Protein AF-A0A1Y1RQP8-F1 (afdb_monomer)

Nearest PDB structures (foldseek):
  1sud-assembly1_A  TM=8.222E-01  e=8.480E-07  Bacillus amyloliquefaciens
  6pak-assembly2_B  TM=8.251E-01  e=2.220E-06  Bacillus subtilis subsp. subtilis str. 168
  3tec-assembly1_E  TM=8.301E-01  e=3.954E-06  Thermoactinomyces vulgaris
  3whi-assembly1_A  TM=4.945E-01  e=1.806E-08  Bacillus subtilis subsp. subtilis str. 168
  1thm-assembly1_A  TM=7.446E-01  e=5.111E-06  Thermoactinomyces vulgaris

Foldseek 3Di:
DDDDAADQPWKKKKFQPDPDLCCLQPVLLVLCVVQVWDCPQRDSNGSIRITGGHPRDVVVSVVVCVVVVGDIDMGIDDDDDPPDPDPFCFDQQAHRVCVVVVLVVDPAQQAPHEDEQEFQAAQPPDPQQPPAQEAFAEPDPPDGRHRLQCPSNVVCQQAAGDSDDPPGYRRHSRPNHRYYYYYQAHNVRDHDDDDD

Mean predicted aligned error: 13.63 Å

Sequence (196 aa):
MDPIKSNSTDRFVLVFDTDNSKIREDLAPSLLQADGFPTDQYFPRLGIAVVGGDNLDFEALEAHCGERQIPLTVRPETKYYALSEPPYDDTAKLTWGLQAIRAELSSATGAGIRVAVLDTGFHTGHPDFAGRTVVAESFIEDEGPEDLHGHGTHCIGTACGPRSRSGGPGYGVAPAAEIYSGKVLDVNGRAQIRQF

Secondary structure (DSSP, 8-state):
----PPPTT-EEEEEE--S-HHIIIIIHHHHHHHTT---TTEETTTTEEEEE-TT--HHHHHHHHHHTT--EEEEE-------SS-S-PPPSSB-HHHHHTTGGG-----TT-EEEEEES---TT-GGGTT--EEEEE-STT--S--SSSHHHHHHHHHH--SEETTEEB--SSTTPEEEEEE-S-TTS-------

pLDDT: mean 87.45, std 14.42, range [30.95, 98.12]

Radius of gyration: 23.55 Å; Cα contacts (8 Å, |Δi|>4): 358; chains: 1; bounding box: 48×40×59 Å

Solvent-accessible surface area (backbone atoms only — not comparable to full-atom values): 11361 Å² total; per-residue (Å²): 133,81,81,84,74,68,49,74,84,49,42,32,36,38,38,41,74,65,90,54,58,62,48,29,61,49,50,49,57,51,49,36,54,75,72,69,43,72,64,91,48,52,40,46,94,70,18,35,34,53,38,68,43,70,88,67,57,61,67,62,52,51,50,58,26,56,78,68,73,44,52,72,45,81,40,73,59,84,83,84,72,80,94,55,81,73,97,54,65,67,45,87,55,36,32,24,68,45,60,76,70,46,50,84,80,49,87,71,33,37,67,95,38,78,48,75,48,77,27,27,10,30,54,86,83,42,73,86,53,66,93,58,64,69,49,70,41,45,76,42,87,99,46,73,26,56,34,77,58,48,60,22,38,48,52,48,32,45,48,42,20,35,58,69,58,92,92,50,42,10,57,19,64,22,48,45,36,34,39,34,28,33,13,56,22,44,68,83,69,47,67,83,86,76,84,129

Structure (mmCIF, N/CA/C/O backbone):
data_AF-A0A1Y1RQP8-F1
#
_entry.id   AF-A0A1Y1RQP8-F1
#
loop_
_atom_site.group_PDB
_atom_site.id
_atom_site.type_symbol
_atom_site.label_atom_id
_atom_site.label_alt_id
_atom_site.label_comp_id
_atom_site.label_asym_id
_atom_site.label_entity_id
_atom_site.label_seq_id
_atom_site.pdbx_PDB_ins_code
_atom_site.Cartn_x
_atom_site.Cartn_y
_atom_site.Cartn_z
_atom_site.occupancy
_atom_site.B_iso_or_equiv
_atom_site.auth_seq_id
_atom_site.auth_comp_id
_atom_site.auth_asym_id
_atom_site.auth_atom_id
_atom_site.pdbx_PDB_model_num
ATOM 1 N N . MET A 1 1 ? -1.587 4.830 38.526 1.00 39.00 1 MET A N 1
ATOM 2 C CA . MET A 1 1 ? -1.841 5.364 37.176 1.00 39.00 1 MET A CA 1
ATOM 3 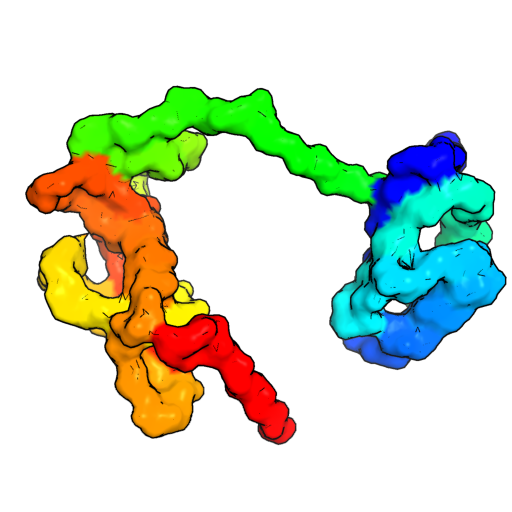C C . MET A 1 1 ? -2.581 6.657 37.395 1.00 39.00 1 MET A C 1
ATOM 5 O O . MET A 1 1 ? -3.606 6.615 38.060 1.00 39.00 1 MET A O 1
ATOM 9 N N . ASP A 1 2 ? -2.009 7.778 36.973 1.00 35.94 2 ASP A N 1
ATOM 10 C CA . ASP A 1 2 ? -2.672 9.072 37.121 1.00 35.94 2 ASP A CA 1
ATOM 11 C C . ASP A 1 2 ? -3.779 9.203 36.063 1.00 35.94 2 ASP A C 1
ATOM 13 O O . ASP A 1 2 ? -3.552 8.799 34.917 1.00 35.94 2 ASP A O 1
ATOM 17 N N . PRO A 1 3 ? -4.964 9.733 36.416 1.00 46.56 3 PRO A N 1
ATOM 18 C CA . PRO A 1 3 ? -6.046 9.944 35.463 1.00 46.56 3 PRO A CA 1
ATOM 19 C C . PRO A 1 3 ? -5.607 10.948 34.394 1.00 46.56 3 PRO A C 1
ATOM 21 O O . PRO A 1 3 ? -5.028 11.997 34.697 1.00 46.56 3 PRO A O 1
ATOM 24 N N . ILE A 1 4 ? -5.867 10.613 33.131 1.00 51.72 4 ILE A N 1
ATOM 25 C CA . ILE A 1 4 ? -5.564 11.463 31.979 1.00 51.72 4 ILE A CA 1
ATOM 26 C C . ILE A 1 4 ? -6.456 12.708 32.071 1.00 51.72 4 ILE A C 1
ATOM 28 O O . ILE A 1 4 ? -7.647 12.648 31.788 1.00 51.72 4 ILE A O 1
ATOM 32 N N . LYS A 1 5 ? -5.889 13.847 32.476 1.00 47.22 5 LYS A N 1
ATOM 33 C CA . LYS A 1 5 ? -6.568 15.149 32.412 1.00 47.22 5 LYS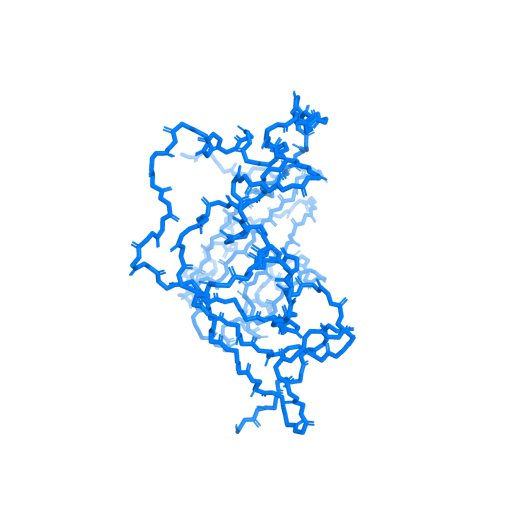 A CA 1
ATOM 34 C C . LYS A 1 5 ? -6.394 15.716 31.002 1.00 47.22 5 LYS A C 1
ATOM 36 O O . LYS A 1 5 ? -5.253 15.908 30.587 1.00 47.22 5 LYS A O 1
ATOM 41 N N . SER A 1 6 ? -7.485 15.966 30.269 1.00 47.41 6 SER A N 1
ATOM 42 C CA . SER A 1 6 ? -7.396 16.588 28.941 1.00 47.41 6 SER A CA 1
ATOM 43 C C . SER A 1 6 ? -7.043 18.074 29.066 1.00 47.41 6 SER A C 1
ATOM 45 O O . SER A 1 6 ? -7.644 18.803 29.856 1.00 47.41 6 SER A O 1
ATOM 47 N N . ASN A 1 7 ? -6.047 18.532 28.303 1.00 51.28 7 ASN A N 1
ATOM 48 C CA . ASN A 1 7 ? -5.900 19.952 27.990 1.00 51.28 7 ASN A CA 1
ATOM 49 C C . ASN A 1 7 ? -6.738 20.279 26.742 1.00 51.28 7 ASN A C 1
ATOM 51 O O . ASN A 1 7 ? -6.908 19.431 25.869 1.00 51.28 7 ASN A O 1
ATOM 55 N N . SER A 1 8 ? -7.173 21.535 26.617 1.00 51.09 8 SER A N 1
ATOM 56 C CA . SER A 1 8 ? -8.034 22.095 25.551 1.00 51.09 8 SER A CA 1
ATOM 57 C C . SER A 1 8 ? -7.609 21.809 24.094 1.00 51.09 8 SER A C 1
ATOM 59 O O . SER A 1 8 ? -8.385 21.987 23.157 1.00 51.09 8 SER A O 1
ATOM 61 N N . THR A 1 9 ? -6.381 21.333 23.871 1.00 60.25 9 THR A N 1
ATOM 62 C CA . THR A 1 9 ? -5.813 21.013 22.549 1.00 60.25 9 THR A CA 1
ATOM 63 C C . THR A 1 9 ? -5.586 19.522 22.286 1.00 60.25 9 THR A C 1
ATOM 65 O O . THR A 1 9 ? -5.174 19.161 21.178 1.00 60.25 9 THR A O 1
ATOM 68 N N . ASP A 1 10 ? -5.811 18.659 23.276 1.00 76.31 10 ASP A N 1
ATOM 69 C CA . ASP A 1 10 ? -5.526 17.230 23.163 1.00 76.31 10 ASP A CA 1
ATOM 70 C C . ASP A 1 10 ? -6.695 16.500 22.493 1.00 76.31 10 ASP A C 1
ATOM 72 O O . ASP A 1 10 ? -7.857 16.627 22.883 1.00 76.31 10 ASP A O 1
ATOM 76 N N . ARG A 1 11 ? -6.373 15.734 21.448 1.00 85.94 11 ARG A N 1
ATOM 77 C CA . ARG A 1 11 ? -7.309 14.847 20.751 1.00 85.94 11 ARG A CA 1
ATOM 78 C C . ARG A 1 11 ? -7.031 13.410 21.163 1.00 85.94 11 ARG A C 1
ATOM 80 O O . ARG A 1 11 ? -5.883 13.041 21.404 1.00 85.94 11 ARG A O 1
ATOM 87 N N . PHE A 1 12 ? -8.075 12.598 21.202 1.00 91.88 12 PHE A N 1
ATOM 88 C CA . PHE A 1 12 ? -8.039 11.196 21.588 1.00 91.88 12 PHE A CA 1
ATOM 89 C C . PHE A 1 12 ? -8.758 10.352 20.544 1.00 91.88 12 PHE A C 1
ATOM 91 O O . PHE A 1 12 ? -9.748 10.775 19.948 1.00 91.88 12 PHE A O 1
ATOM 98 N N . VAL A 1 13 ? -8.257 9.140 20.345 1.00 92.56 13 VAL A N 1
ATOM 99 C CA . VAL A 1 13 ? -8.884 8.097 19.545 1.00 92.56 13 VAL A CA 1
ATOM 100 C C . VAL A 1 13 ? -9.496 7.081 20.502 1.00 92.56 13 VAL A C 1
ATOM 102 O O . VAL A 1 13 ? -8.799 6.480 21.323 1.00 92.56 13 VAL A O 1
ATOM 105 N N . LEU A 1 14 ? -10.807 6.914 20.389 1.00 95.94 14 LEU A N 1
ATOM 106 C CA . LEU A 1 14 ? -11.603 5.915 21.087 1.00 95.94 14 LEU A CA 1
ATOM 107 C C . LEU A 1 14 ? -11.852 4.762 20.118 1.00 95.94 14 LEU A C 1
ATOM 109 O O . LEU A 1 14 ? -12.369 4.985 19.024 1.00 95.94 14 LEU A O 1
ATOM 113 N N . VAL A 1 15 ? -11.490 3.544 20.508 1.00 95.81 15 VAL A N 1
ATOM 114 C CA . VAL A 1 15 ? -11.687 2.335 19.701 1.00 95.81 15 VAL A CA 1
ATOM 115 C C . VAL A 1 15 ? -12.600 1.379 20.455 1.00 95.81 15 VAL A C 1
ATOM 117 O O . VAL A 1 15 ? -12.255 0.913 21.539 1.00 95.81 15 VAL A O 1
ATOM 120 N N . PHE A 1 16 ? -13.756 1.094 19.865 1.00 96.44 16 PHE A N 1
ATOM 121 C CA . PHE A 1 16 ? -14.713 0.090 20.307 1.00 96.44 16 PHE A CA 1
ATOM 122 C C . PHE A 1 16 ? -14.369 -1.243 19.627 1.00 96.44 16 PHE A C 1
ATOM 124 O O . PHE A 1 16 ? -14.855 -1.536 18.533 1.00 96.44 16 PHE A O 1
ATOM 131 N N . ASP A 1 17 ? -13.477 -2.016 20.251 1.00 92.75 17 ASP A N 1
ATOM 132 C CA . ASP A 1 17 ? -12.832 -3.204 19.672 1.00 92.75 17 ASP A CA 1
ATOM 133 C C . ASP A 1 17 ? -13.754 -4.432 19.704 1.00 92.75 17 ASP A C 1
ATOM 135 O O . ASP A 1 17 ? -13.662 -5.314 20.559 1.00 92.75 17 ASP A O 1
ATOM 139 N N . THR A 1 18 ? -14.732 -4.444 18.801 1.00 92.31 18 THR A N 1
ATOM 140 C CA . THR A 1 18 ? -15.730 -5.510 18.691 1.00 92.31 18 THR A CA 1
ATOM 141 C C . THR A 1 18 ? -16.143 -5.729 17.243 1.00 92.31 18 THR A C 1
ATOM 143 O O . THR A 1 18 ? -16.189 -4.794 16.443 1.00 92.31 18 THR A O 1
ATOM 146 N N . ASP A 1 19 ? -16.497 -6.966 16.900 1.00 92.06 19 ASP A N 1
ATOM 147 C CA . ASP A 1 19 ? -17.103 -7.345 15.624 1.00 92.06 19 ASP A CA 1
ATOM 148 C C . ASP A 1 19 ? -18.620 -7.061 15.568 1.00 92.06 19 ASP A C 1
ATOM 150 O O . ASP A 1 19 ? -19.197 -7.005 14.478 1.00 92.06 19 ASP A O 1
ATOM 154 N N . ASN A 1 20 ? -19.256 -6.804 16.717 1.00 94.88 20 ASN A N 1
ATOM 155 C CA . ASN A 1 20 ? -20.696 -6.613 16.851 1.00 94.88 20 ASN A CA 1
ATOM 156 C C . ASN A 1 20 ? -21.161 -5.250 16.308 1.00 94.88 20 ASN A C 1
ATOM 158 O O . ASN A 1 20 ? -20.947 -4.201 16.922 1.00 94.88 20 ASN A O 1
ATOM 162 N N . SER A 1 21 ? -21.878 -5.272 15.182 1.00 93.12 21 SER A N 1
ATOM 163 C CA . SER A 1 21 ? -22.387 -4.059 14.533 1.00 93.12 21 SER A CA 1
ATOM 164 C C . SER A 1 21 ? -23.375 -3.278 15.392 1.00 93.12 21 SER A C 1
ATOM 166 O O . SER A 1 21 ? -23.332 -2.060 15.354 1.00 93.12 21 SER A O 1
ATOM 168 N N . LYS A 1 22 ? -24.197 -3.916 16.234 1.00 94.88 22 LYS A N 1
ATOM 169 C CA . LYS A 1 22 ? -25.113 -3.181 17.131 1.00 94.88 22 LYS A CA 1
ATOM 170 C C . LYS A 1 22 ? -24.355 -2.358 18.167 1.00 94.88 22 LYS A C 1
ATOM 172 O O . LYS A 1 22 ? -24.792 -1.277 18.550 1.00 94.88 22 LYS A O 1
ATOM 177 N N . ILE A 1 23 ? -23.207 -2.861 18.630 1.00 94.50 23 ILE A N 1
ATOM 178 C CA . ILE A 1 23 ? -22.364 -2.100 19.553 1.00 94.50 23 ILE A CA 1
ATOM 179 C C . ILE A 1 23 ? -21.775 -0.892 18.831 1.00 94.50 23 ILE A C 1
ATOM 181 O O . ILE A 1 23 ? -21.901 0.220 19.333 1.00 94.50 23 ILE A O 1
ATOM 185 N N . ARG A 1 24 ? -21.172 -1.092 17.654 1.00 96.12 24 ARG A N 1
ATOM 186 C CA . ARG A 1 24 ? -20.515 0.002 16.924 1.00 96.12 24 ARG A CA 1
ATOM 187 C C . ARG A 1 24 ? -21.498 0.995 16.298 1.00 96.12 24 ARG A C 1
ATOM 189 O O . ARG A 1 24 ? -21.203 2.172 16.217 1.00 96.12 24 ARG A O 1
ATOM 196 N N . GLU A 1 25 ? -22.652 0.558 15.823 1.00 95.38 25 GLU A N 1
ATOM 197 C CA . GLU A 1 25 ? -23.545 1.416 15.036 1.00 95.38 25 GLU A CA 1
ATOM 198 C C . GLU A 1 25 ? -24.614 2.093 15.895 1.00 95.38 25 GLU A C 1
ATOM 200 O O . GLU A 1 25 ? -24.989 3.223 15.590 1.00 95.38 25 GLU A O 1
ATOM 205 N N . ASP A 1 26 ? -25.018 1.470 17.010 1.00 94.81 26 ASP A N 1
ATOM 206 C CA . ASP A 1 26 ? -26.096 1.985 17.860 1.00 94.81 26 ASP A CA 1
ATOM 207 C C . ASP A 1 26 ? -25.607 2.365 19.265 1.00 94.81 26 ASP A C 1
ATOM 209 O O . ASP A 1 26 ? -25.753 3.511 19.701 1.00 94.81 26 ASP A O 1
ATOM 213 N N . LEU A 1 27 ? -25.030 1.410 20.005 1.00 94.69 27 LEU A N 1
ATOM 214 C CA . LEU A 1 27 ? -24.778 1.579 21.443 1.00 94.69 27 LEU A CA 1
ATOM 215 C C . LEU A 1 27 ? -23.626 2.541 21.737 1.00 94.69 27 LEU A C 1
ATOM 217 O O . LEU A 1 27 ? -23.772 3.414 22.587 1.00 94.69 27 LEU A O 1
ATOM 221 N N . ALA A 1 28 ? -22.497 2.394 21.047 1.00 94.94 28 ALA A N 1
ATOM 222 C CA . ALA A 1 28 ? -21.318 3.232 21.231 1.00 94.94 28 ALA A CA 1
ATOM 223 C C . ALA A 1 28 ? -21.580 4.722 20.933 1.00 94.94 28 ALA A C 1
ATOM 225 O O . ALA A 1 28 ? -21.298 5.537 21.811 1.00 94.94 28 ALA A O 1
ATOM 226 N N . PRO A 1 29 ? -22.157 5.124 19.781 1.00 95.00 29 PRO A N 1
ATOM 227 C CA . PRO A 1 29 ? -22.445 6.538 19.536 1.00 95.00 29 PRO A CA 1
ATOM 228 C C . PRO A 1 29 ? -23.510 7.096 20.489 1.00 95.00 29 PRO A C 1
ATOM 230 O O . PRO A 1 29 ? -23.387 8.240 20.925 1.00 95.00 29 PRO A O 1
ATOM 233 N N . SER A 1 30 ? -24.510 6.290 20.870 1.00 95.38 30 SER A N 1
ATOM 234 C CA . SER A 1 30 ? -25.516 6.698 21.864 1.00 95.38 30 SER A CA 1
ATOM 235 C C . SER A 1 30 ? -24.892 6.937 23.240 1.00 95.38 30 SER A C 1
ATOM 237 O O . SER A 1 30 ? -25.241 7.904 23.913 1.00 95.38 30 SER A O 1
ATOM 239 N N . LEU A 1 31 ? -23.960 6.072 23.654 1.00 95.06 31 LEU A N 1
ATOM 240 C CA . LEU A 1 31 ? -23.249 6.205 24.922 1.00 95.06 31 LEU A CA 1
ATOM 241 C C . LEU A 1 31 ? -22.326 7.426 24.918 1.00 95.06 31 LEU A C 1
ATOM 243 O O . LEU A 1 31 ? -22.371 8.211 25.855 1.00 95.06 31 LEU A O 1
ATOM 247 N N . LEU A 1 32 ? -21.565 7.637 23.839 1.00 94.94 32 LEU A N 1
ATOM 248 C CA . LEU A 1 32 ? -20.737 8.834 23.682 1.00 94.94 32 LEU A CA 1
ATOM 249 C C . LEU A 1 32 ? -21.573 10.111 23.799 1.00 94.94 32 LEU A C 1
ATOM 251 O O . LEU A 1 32 ? -21.207 11.013 24.543 1.00 94.94 32 LEU A O 1
ATOM 255 N N . GLN A 1 33 ? -22.722 10.170 23.120 1.00 94.50 33 GLN A N 1
ATOM 256 C CA . GLN A 1 33 ? -23.616 11.322 23.204 1.00 94.50 33 GLN A CA 1
ATOM 257 C C . GLN A 1 33 ? -24.174 11.527 24.621 1.00 94.50 33 GLN A C 1
ATOM 259 O O . GLN A 1 33 ? -24.254 12.666 25.081 1.00 94.50 33 GLN A O 1
ATOM 264 N N . ALA A 1 34 ? -24.560 10.446 25.305 1.00 93.81 34 ALA A N 1
ATOM 265 C CA . ALA A 1 34 ? -25.063 10.499 26.677 1.00 93.81 34 ALA A CA 1
ATOM 266 C C . ALA A 1 34 ? -23.997 10.989 27.671 1.00 93.81 34 ALA A C 1
ATOM 268 O O . ALA A 1 34 ? -24.313 11.775 28.562 1.00 93.81 34 ALA A O 1
ATOM 269 N N . ASP A 1 35 ? -22.743 10.588 27.460 1.00 93.69 35 ASP A N 1
ATOM 270 C CA . ASP A 1 35 ? -21.593 10.957 28.290 1.00 93.69 35 ASP A CA 1
ATOM 271 C C . ASP A 1 35 ? -20.960 12.298 27.862 1.00 93.69 35 ASP A C 1
ATOM 273 O O . ASP A 1 35 ? -19.913 12.695 28.367 1.00 93.69 35 ASP A O 1
ATOM 277 N N . GLY A 1 36 ? -21.594 13.026 26.935 1.00 92.38 36 GLY A N 1
ATOM 278 C CA . GLY A 1 36 ? -21.173 14.367 26.520 1.00 92.38 36 GLY A CA 1
ATOM 279 C C . GLY A 1 36 ? -19.971 14.403 25.573 1.00 92.38 36 GLY A C 1
ATOM 280 O O . GLY A 1 36 ? -19.418 15.476 25.329 1.00 92.38 36 GLY A O 1
ATOM 281 N N . PHE A 1 37 ? -19.575 13.263 25.007 1.00 94.12 37 PHE A N 1
ATOM 282 C CA . PHE A 1 37 ? -18.525 13.189 23.999 1.00 94.12 37 PHE A CA 1
ATOM 283 C C . PHE A 1 37 ? -19.047 13.636 22.624 1.00 94.12 37 PHE A C 1
ATOM 285 O O . PHE A 1 37 ? -20.169 13.294 22.233 1.00 94.12 37 PHE A O 1
ATOM 292 N N . PRO A 1 38 ? -18.235 14.372 21.845 1.00 90.94 38 PRO A N 1
ATOM 293 C CA . PRO A 1 38 ? -18.598 14.740 20.486 1.00 90.94 38 PRO A CA 1
ATOM 294 C C . PRO A 1 38 ? -18.644 13.500 19.580 1.00 90.94 38 PRO A C 1
ATOM 296 O O . PRO A 1 38 ? -17.827 12.586 19.694 1.00 90.94 38 PRO A O 1
ATOM 299 N N . THR A 1 39 ? -19.618 13.468 18.671 1.00 90.94 39 THR A N 1
ATOM 300 C CA . THR A 1 39 ? -19.873 12.340 17.756 1.00 90.94 39 THR A CA 1
ATOM 301 C C . THR A 1 39 ? -19.750 12.725 16.279 1.00 90.94 39 THR A C 1
ATOM 303 O O . THR A 1 39 ? -20.019 11.909 15.401 1.00 90.94 39 THR A O 1
ATOM 306 N N . ASP A 1 40 ? -19.294 13.947 15.981 1.00 90.00 40 ASP A N 1
ATOM 307 C CA . ASP A 1 40 ? -19.069 14.466 14.623 1.00 90.00 40 ASP A CA 1
ATOM 308 C C . ASP A 1 40 ? -18.018 13.662 13.842 1.00 90.00 40 ASP A C 1
ATOM 310 O O . ASP A 1 40 ? -18.109 13.534 12.623 1.00 90.00 40 ASP A O 1
ATOM 314 N N . GLN A 1 41 ? -17.042 13.090 14.550 1.00 90.56 41 GLN A N 1
ATOM 315 C CA . GLN A 1 41 ? -15.992 12.227 14.000 1.00 90.56 41 GLN A CA 1
ATOM 316 C C . GLN A 1 41 ? -16.101 10.802 14.542 1.00 90.56 41 GLN A C 1
ATOM 318 O O . GLN A 1 41 ? -15.113 10.182 14.943 1.00 90.56 41 GLN A O 1
ATOM 323 N N . TYR A 1 42 ? -17.329 10.287 14.556 1.00 92.94 42 TYR A N 1
ATOM 324 C CA . TYR A 1 42 ? -17.601 8.879 14.787 1.00 92.94 42 TYR A CA 1
ATOM 325 C C . TYR A 1 42 ? -17.668 8.107 13.463 1.00 92.94 42 TYR A C 1
ATOM 327 O O . TYR A 1 42 ? -18.322 8.530 12.512 1.00 92.94 42 TYR A O 1
ATOM 335 N N . PHE A 1 43 ? -17.016 6.947 13.408 1.00 91.50 43 PHE A N 1
ATOM 336 C CA . PHE A 1 43 ? -16.962 6.054 12.252 1.00 91.50 43 PHE A CA 1
ATOM 337 C C . PHE A 1 43 ? -17.653 4.720 12.598 1.00 91.50 43 PHE A C 1
ATOM 339 O O . PHE A 1 43 ? -16.974 3.773 13.006 1.00 91.50 43 PHE A O 1
ATOM 346 N N . PRO A 1 44 ? -18.985 4.596 12.408 1.00 89.19 44 PRO A N 1
ATOM 347 C CA . PRO A 1 44 ? -19.782 3.459 12.893 1.00 89.19 44 PRO A CA 1
ATOM 348 C C . PRO A 1 44 ? -19.313 2.092 12.398 1.00 89.19 44 PRO A C 1
ATOM 350 O O . PRO A 1 44 ? -19.284 1.118 13.142 1.00 89.19 44 PRO A O 1
ATOM 353 N N . ARG A 1 45 ? -18.867 2.008 11.140 1.00 88.00 45 ARG A N 1
ATOM 354 C CA . ARG A 1 45 ? -18.377 0.742 10.573 1.00 88.00 45 ARG A CA 1
ATOM 355 C C . ARG A 1 45 ? -17.084 0.253 11.219 1.00 88.00 45 ARG A C 1
ATOM 357 O O . ARG A 1 45 ? -16.843 -0.949 11.232 1.00 88.00 45 ARG A O 1
ATOM 364 N N . LEU A 1 46 ? -16.267 1.175 11.726 1.00 88.44 46 LEU A N 1
ATOM 365 C CA . LEU A 1 46 ? -14.981 0.878 12.353 1.00 88.44 46 LEU A CA 1
ATOM 366 C C . LEU A 1 46 ? -15.075 0.843 13.880 1.00 88.44 46 LEU A C 1
ATOM 368 O O . LEU A 1 46 ? -14.182 0.302 14.518 1.00 88.44 46 LEU A O 1
ATOM 372 N N . GLY A 1 47 ? -16.128 1.422 14.468 1.00 93.94 47 GLY A N 1
ATOM 373 C CA . GLY A 1 47 ? -16.214 1.600 15.914 1.00 93.94 47 GLY A CA 1
ATOM 374 C C . GLY A 1 47 ? -15.123 2.538 16.423 1.00 93.94 47 GLY A C 1
ATOM 375 O O . GLY A 1 47 ? -14.538 2.286 17.468 1.00 93.94 47 GLY A O 1
ATOM 376 N N . ILE A 1 48 ? -14.799 3.591 15.670 1.00 95.25 48 ILE A N 1
ATOM 377 C CA . ILE A 1 48 ? -13.750 4.549 16.035 1.00 95.25 48 ILE A CA 1
ATOM 378 C C . ILE A 1 48 ? -14.378 5.922 16.225 1.00 95.25 48 ILE A C 1
ATOM 380 O O . ILE A 1 48 ? -15.143 6.364 15.372 1.00 95.25 48 ILE A O 1
ATOM 384 N N . ALA A 1 49 ? -14.031 6.608 17.310 1.00 94.19 49 ALA A N 1
ATOM 385 C CA . ALA A 1 49 ? -14.329 8.023 17.497 1.00 94.19 49 ALA A CA 1
ATOM 386 C C . ALA A 1 49 ? -13.027 8.809 17.632 1.00 94.19 49 ALA A C 1
ATOM 388 O O . ALA A 1 49 ? -12.107 8.362 18.321 1.00 94.19 49 ALA A O 1
ATOM 389 N N . VAL A 1 50 ? -12.959 9.990 17.023 1.00 91.94 50 VAL A N 1
ATOM 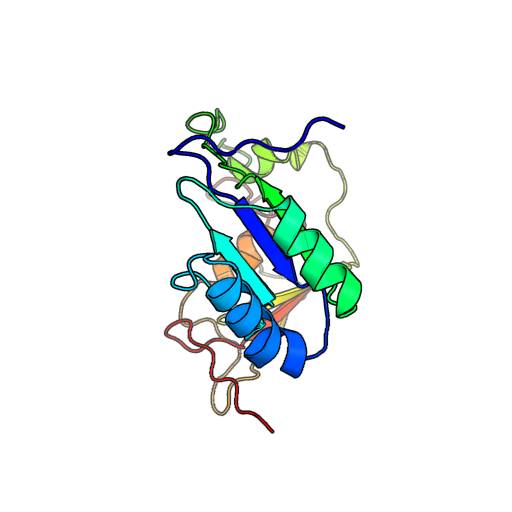390 C CA . VAL A 1 50 ? -11.901 10.958 17.321 1.00 91.94 50 VAL A CA 1
ATOM 391 C C . VAL A 1 50 ? -12.520 12.127 18.064 1.00 91.94 50 VAL A C 1
ATOM 393 O O . VAL A 1 50 ? -13.349 12.843 17.515 1.00 91.94 50 VAL A O 1
ATOM 396 N N . VAL A 1 51 ? -12.128 12.300 19.322 1.00 92.06 51 VAL A N 1
ATOM 397 C CA . VAL A 1 51 ? -12.717 13.291 20.227 1.00 92.06 51 VAL A CA 1
ATOM 398 C C . VAL A 1 51 ? -11.657 14.274 20.688 1.00 92.06 51 VAL A C 1
ATOM 400 O O . VAL A 1 51 ? -10.494 13.923 20.869 1.00 92.06 51 VAL A O 1
ATOM 403 N N . GLY A 1 52 ? -12.050 15.522 20.880 1.00 86.75 52 GLY A N 1
ATOM 404 C CA . GLY A 1 52 ? -11.204 16.560 21.451 1.00 86.75 52 GLY A CA 1
ATOM 405 C C . GLY A 1 52 ? -12.083 17.643 22.052 1.00 86.75 52 GLY A C 1
ATOM 406 O O . GLY A 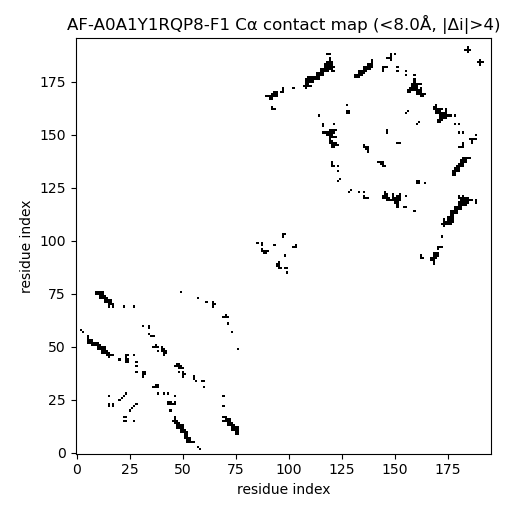1 52 ? -13.196 17.868 21.576 1.00 86.75 52 GLY A O 1
ATOM 407 N N . GLY A 1 53 ? -11.599 18.281 23.110 1.00 79.94 53 GLY A N 1
ATOM 408 C CA . GLY A 1 53 ? -12.347 19.300 23.833 1.00 79.94 53 GLY A CA 1
ATOM 409 C C . GLY A 1 53 ? -12.060 19.293 25.329 1.00 79.94 53 GLY A C 1
ATOM 410 O O . GLY A 1 53 ? -11.399 18.400 25.867 1.00 79.94 53 GLY A O 1
ATOM 411 N N . ASP A 1 54 ? -12.571 20.324 25.989 1.00 78.25 54 ASP A N 1
ATOM 412 C CA . ASP A 1 54 ? -12.482 20.483 27.434 1.00 78.25 54 ASP A CA 1
ATOM 413 C C . ASP A 1 54 ? -13.531 19.615 28.149 1.00 78.25 54 ASP A C 1
ATOM 415 O O . ASP A 1 54 ? -14.633 19.411 27.640 1.00 78.25 54 ASP A O 1
ATOM 419 N N . ASN A 1 55 ? -13.208 19.164 29.365 1.00 82.00 55 ASN A N 1
ATOM 420 C CA . ASN A 1 55 ? -14.115 18.430 30.262 1.00 82.00 55 ASN A CA 1
ATOM 421 C C . ASN A 1 55 ? -14.589 17.052 29.755 1.00 82.00 55 ASN A C 1
ATOM 423 O O . ASN A 1 55 ? -15.695 16.629 30.085 1.00 82.00 55 ASN A O 1
ATOM 427 N N . LEU A 1 56 ? -13.765 16.338 28.982 1.00 88.12 56 LEU A N 1
ATOM 428 C CA . LEU A 1 56 ? -14.037 14.939 28.638 1.00 88.12 56 LEU A CA 1
ATOM 429 C C . LEU A 1 56 ? -13.718 14.027 29.830 1.00 88.12 56 LEU A C 1
ATOM 431 O O . LEU A 1 56 ? -12.574 13.977 30.287 1.00 88.12 56 LEU A O 1
ATOM 435 N N . ASP A 1 57 ? -14.722 13.296 30.314 1.00 93.06 57 ASP A N 1
ATOM 436 C CA . ASP A 1 57 ? -14.587 12.364 31.437 1.00 93.06 57 ASP A CA 1
ATOM 437 C C . ASP A 1 57 ? -14.386 10.929 30.931 1.00 93.06 57 ASP A C 1
ATOM 439 O O . ASP A 1 57 ? -15.326 10.156 30.733 1.00 93.06 57 ASP A O 1
ATOM 443 N N . PHE A 1 58 ? -13.126 10.586 30.663 1.00 92.12 58 PHE A N 1
ATOM 444 C CA . PHE A 1 58 ? -12.764 9.251 30.186 1.00 92.12 58 PHE A CA 1
ATOM 445 C C . PHE A 1 58 ? -12.966 8.166 31.249 1.00 92.12 58 PHE A C 1
ATOM 447 O O . PHE A 1 58 ? -13.242 7.029 30.885 1.00 92.12 58 PHE A O 1
ATOM 454 N N . GLU A 1 59 ? -12.866 8.502 32.539 1.00 93.25 59 GLU A N 1
ATOM 455 C CA . GLU A 1 59 ? -13.042 7.537 33.629 1.00 93.25 59 GLU A CA 1
ATOM 456 C C . GLU A 1 59 ? -14.510 7.104 33.731 1.00 93.25 59 GLU A C 1
ATOM 458 O O . GLU A 1 59 ? -14.803 5.907 33.797 1.00 93.25 59 GLU A O 1
ATOM 463 N N . ALA A 1 60 ? -15.441 8.062 33.647 1.00 93.50 60 ALA A N 1
ATOM 464 C CA . ALA A 1 60 ? -16.871 7.769 33.585 1.00 93.50 60 ALA A CA 1
ATOM 465 C C . ALA A 1 60 ? -17.233 6.944 32.338 1.00 93.50 60 ALA A C 1
ATOM 467 O O . ALA A 1 60 ? -17.948 5.945 32.446 1.00 93.50 60 ALA A O 1
ATOM 468 N N . LEU A 1 61 ? -16.687 7.307 31.171 1.00 95.19 61 LEU A N 1
ATOM 469 C CA . LEU A 1 61 ? -16.927 6.577 29.924 1.00 95.19 61 LEU A CA 1
ATOM 470 C C . LEU A 1 61 ? -16.419 5.128 29.995 1.00 95.19 61 LEU A C 1
ATOM 472 O O . LEU A 1 61 ? -17.118 4.199 29.581 1.00 95.19 61 LEU A O 1
ATOM 476 N N . GLU A 1 62 ? -15.209 4.915 30.519 1.00 94.75 62 GLU A N 1
ATOM 477 C CA . GLU A 1 62 ? -14.632 3.581 30.707 1.00 94.75 62 GLU A CA 1
ATOM 478 C C . GLU A 1 62 ? -15.469 2.741 31.684 1.00 94.75 62 GLU A C 1
ATOM 480 O O . GLU A 1 62 ? -15.734 1.567 31.407 1.00 94.75 62 GLU A O 1
ATOM 485 N N . ALA A 1 63 ? -15.956 3.340 32.777 1.00 94.75 63 ALA A N 1
ATOM 486 C CA . ALA A 1 63 ? -16.843 2.672 33.727 1.00 94.75 63 ALA A CA 1
ATOM 487 C C . ALA A 1 63 ? -18.174 2.256 33.075 1.00 94.75 63 ALA A C 1
ATOM 489 O O . ALA A 1 63 ? -18.561 1.085 33.148 1.00 94.75 63 ALA A O 1
ATOM 490 N N . HIS A 1 64 ? -18.841 3.171 32.364 1.00 95.62 64 HIS A N 1
ATOM 491 C CA . HIS A 1 64 ? -20.094 2.879 31.667 1.00 95.62 64 HIS A CA 1
ATOM 492 C C . HIS A 1 64 ? -19.932 1.822 30.565 1.00 95.62 64 HIS A C 1
ATOM 494 O O . HIS A 1 64 ? -20.827 0.986 30.376 1.00 95.62 64 HIS A O 1
ATOM 500 N N . CYS A 1 65 ? -18.806 1.837 29.845 1.00 95.06 65 CYS A N 1
ATOM 501 C CA . CYS A 1 65 ? -18.466 0.796 28.877 1.00 95.06 65 CYS A CA 1
ATOM 502 C C . CYS A 1 65 ? -18.255 -0.556 29.571 1.00 95.06 65 CYS A C 1
ATOM 504 O O . CYS A 1 65 ? -18.802 -1.562 29.117 1.00 95.06 65 CYS A O 1
ATOM 506 N N . GLY A 1 66 ? -17.538 -0.581 30.699 1.00 93.94 66 GLY A N 1
ATOM 507 C CA . GLY A 1 66 ? -17.296 -1.783 31.497 1.00 93.94 66 GLY A CA 1
ATOM 508 C C . GLY A 1 66 ? -18.584 -2.448 31.994 1.00 93.94 66 GLY A C 1
ATOM 509 O O . GLY A 1 66 ? -18.756 -3.655 31.822 1.00 93.94 66 GLY A O 1
ATOM 510 N N . GLU A 1 67 ? -19.530 -1.665 32.520 1.00 95.31 67 GLU A N 1
ATOM 511 C CA . GLU A 1 67 ? -20.855 -2.147 32.952 1.00 95.31 67 GLU A CA 1
ATOM 512 C C . GLU A 1 67 ? -21.655 -2.803 31.819 1.00 95.31 67 GLU A C 1
ATOM 514 O O . GLU A 1 67 ? -22.409 -3.752 32.040 1.00 95.31 67 GLU A O 1
ATOM 519 N N . ARG A 1 68 ? -21.489 -2.297 30.593 1.00 93.75 68 ARG A N 1
ATOM 520 C CA . ARG A 1 68 ? -22.200 -2.752 29.388 1.00 93.75 68 ARG A CA 1
ATOM 521 C C . ARG A 1 68 ? -21.409 -3.783 28.583 1.00 93.75 68 ARG A C 1
ATOM 523 O O . ARG A 1 68 ? -21.865 -4.185 27.516 1.00 93.75 68 ARG A O 1
ATOM 530 N N . GLN A 1 69 ? -20.242 -4.203 29.080 1.00 94.19 69 GLN A N 1
ATOM 531 C CA . GLN A 1 69 ? -19.312 -5.102 28.391 1.00 94.19 69 GLN A CA 1
ATOM 532 C C . GLN A 1 69 ? -18.914 -4.601 26.991 1.00 94.19 69 GLN A C 1
ATOM 534 O O . GLN A 1 69 ? -18.744 -5.386 26.058 1.00 94.19 69 GLN A O 1
ATOM 539 N N . ILE A 1 70 ? -18.774 -3.284 26.840 1.00 94.75 70 ILE A N 1
ATOM 540 C CA . ILE A 1 70 ? -18.319 -2.642 25.610 1.00 94.75 70 ILE A CA 1
ATOM 541 C C . ILE A 1 70 ? -16.787 -2.524 25.680 1.00 94.75 70 ILE A C 1
ATOM 543 O O . ILE A 1 70 ? -16.275 -1.820 26.553 1.00 94.75 70 ILE A O 1
ATOM 547 N N . PRO A 1 71 ? -16.032 -3.197 24.795 1.00 93.75 71 PRO A N 1
ATOM 548 C CA . PRO A 1 71 ? -14.573 -3.144 24.809 1.00 93.75 71 PRO A CA 1
ATOM 549 C C . PRO A 1 71 ? -14.092 -1.788 24.286 1.00 93.75 71 PRO A C 1
ATOM 551 O O . PRO A 1 71 ? -14.072 -1.553 23.080 1.00 93.75 71 PRO A O 1
ATOM 554 N N . LEU A 1 72 ? -13.714 -0.890 25.195 1.00 96.50 72 LEU A N 1
ATOM 555 C CA . LEU A 1 72 ? -13.208 0.440 24.867 1.00 96.50 72 LEU A CA 1
ATOM 556 C C . LEU A 1 72 ? -11.692 0.516 25.056 1.00 96.50 72 LEU A C 1
ATOM 558 O O . LEU A 1 72 ? -11.145 0.110 26.079 1.00 96.50 72 LEU A O 1
ATOM 562 N N . THR A 1 73 ? -11.019 1.110 24.078 1.00 95.31 73 THR A N 1
ATOM 563 C CA . THR A 1 73 ? -9.626 1.533 24.172 1.00 95.31 73 THR A CA 1
ATOM 564 C C . THR A 1 73 ? -9.526 3.033 23.922 1.00 95.31 73 THR A C 1
ATOM 566 O O . THR A 1 73 ? -9.865 3.503 22.839 1.00 95.31 73 THR A O 1
ATOM 569 N N . VAL A 1 74 ? -9.011 3.780 24.901 1.00 93.50 74 VAL A N 1
ATOM 570 C CA . VAL A 1 74 ? -8.744 5.222 24.781 1.00 93.50 74 VAL A CA 1
ATOM 571 C C . VAL A 1 74 ? -7.255 5.457 24.549 1.00 93.50 74 VAL A C 1
ATOM 573 O O . VAL A 1 74 ? -6.418 4.966 25.313 1.00 93.50 74 VAL A O 1
ATOM 576 N N . ARG A 1 75 ? -6.880 6.200 23.505 1.00 90.12 75 ARG A N 1
ATOM 577 C CA . ARG A 1 75 ? -5.479 6.565 23.235 1.00 90.12 75 ARG A CA 1
ATOM 578 C C . ARG A 1 75 ? -5.365 8.034 22.831 1.00 90.12 75 ARG A C 1
ATOM 580 O O . ARG A 1 75 ? -6.244 8.520 22.128 1.00 90.12 75 ARG A O 1
ATOM 587 N N . PRO A 1 76 ? -4.292 8.744 23.212 1.00 88.00 76 PRO A N 1
ATOM 588 C CA . PRO A 1 76 ? -3.996 10.049 22.627 1.00 88.00 76 PRO A CA 1
ATOM 589 C C . PRO A 1 76 ? -3.858 9.950 21.101 1.00 88.00 76 PRO A C 1
ATOM 591 O O . PRO A 1 76 ? -3.310 8.972 20.583 1.00 88.00 76 PRO A O 1
ATOM 594 N N . GLU A 1 77 ? -4.330 10.964 20.378 1.00 83.62 77 GLU A N 1
ATOM 595 C CA . GLU A 1 77 ? -4.120 11.082 18.936 1.00 83.62 77 GLU A CA 1
ATOM 596 C C . GLU A 1 77 ? -2.616 11.122 18.652 1.00 83.62 77 GLU A C 1
ATOM 598 O O . GLU A 1 77 ? -1.893 12.017 19.095 1.00 83.62 77 GLU A O 1
ATOM 603 N N . THR A 1 78 ? -2.133 10.137 17.896 1.00 76.94 78 THR A N 1
ATOM 604 C CA . THR A 1 78 ? -0.732 10.111 17.486 1.00 76.94 78 THR A CA 1
ATOM 605 C C . THR A 1 78 ? -0.561 11.000 16.265 1.00 76.94 78 THR A C 1
ATOM 607 O O . THR A 1 78 ? -1.021 10.675 15.172 1.00 76.94 78 THR A O 1
ATOM 610 N N . LYS A 1 79 ? 0.114 12.133 16.451 1.00 68.50 79 LYS A N 1
ATOM 611 C CA . LYS A 1 79 ? 0.482 13.031 15.356 1.00 68.50 79 LYS A CA 1
ATOM 612 C C . LYS A 1 79 ? 1.837 12.609 14.803 1.00 68.50 79 LYS A C 1
ATOM 614 O O . LYS A 1 79 ? 2.847 12.687 15.499 1.00 68.50 79 LYS A O 1
ATOM 619 N N . TYR A 1 80 ? 1.851 12.179 13.547 1.00 61.81 80 TYR A N 1
ATOM 620 C CA . TYR A 1 80 ? 3.082 11.950 12.803 1.00 61.81 80 TYR A CA 1
ATOM 621 C C . TYR A 1 80 ? 3.413 13.208 12.011 1.00 61.81 80 TYR A C 1
ATOM 623 O O . TYR A 1 80 ? 2.614 13.674 11.202 1.00 61.81 80 TYR A O 1
ATOM 631 N N . TYR A 1 81 ? 4.602 13.749 12.242 1.00 57.31 81 TYR A N 1
ATOM 632 C CA . TYR A 1 81 ? 5.169 14.803 11.415 1.00 57.31 81 TYR A CA 1
ATOM 633 C C . TYR A 1 81 ? 6.276 14.182 10.572 1.00 57.31 81 TYR A C 1
ATOM 635 O O . TYR A 1 81 ? 7.075 13.395 11.086 1.00 57.31 81 TYR A O 1
ATOM 643 N N . ALA A 1 82 ? 6.339 14.532 9.287 1.00 53.31 82 ALA A N 1
ATOM 644 C CA . ALA A 1 82 ? 7.549 14.283 8.517 1.00 53.31 82 ALA A CA 1
ATOM 645 C C . ALA A 1 82 ? 8.696 15.020 9.227 1.00 53.31 82 ALA A C 1
ATOM 647 O O . ALA A 1 82 ? 8.627 16.232 9.420 1.00 53.31 82 ALA A O 1
ATOM 648 N N . LEU A 1 83 ? 9.707 14.276 9.685 1.00 58.09 83 LEU A N 1
ATOM 649 C CA . LEU A 1 83 ? 10.812 14.827 10.482 1.00 58.09 83 LEU A CA 1
ATOM 650 C C . LEU A 1 83 ? 11.645 15.854 9.693 1.00 58.09 83 LEU A C 1
ATOM 652 O O . LEU A 1 83 ? 12.306 16.700 10.288 1.00 58.09 83 LEU A O 1
ATOM 656 N N . SER A 1 84 ? 11.572 15.781 8.367 1.00 66.25 84 SER A N 1
ATOM 657 C CA . SER A 1 84 ? 12.078 16.704 7.351 1.00 66.25 84 SER A CA 1
ATOM 658 C C . SER A 1 84 ? 11.727 16.096 5.982 1.00 66.25 84 SER A C 1
ATOM 660 O O . SER A 1 84 ? 11.138 15.009 5.929 1.00 66.25 84 SER A O 1
ATOM 662 N N . GLU A 1 85 ? 12.137 16.721 4.873 1.00 62.47 85 GLU A N 1
ATOM 663 C CA . GLU A 1 85 ? 12.358 15.934 3.653 1.00 62.47 85 GLU A CA 1
ATOM 664 C C . GLU A 1 85 ? 13.306 14.772 4.001 1.00 62.47 85 GLU A C 1
ATOM 666 O O . GLU A 1 85 ? 14.284 14.985 4.738 1.00 62.47 85 GLU A O 1
ATOM 671 N N . PRO A 1 86 ? 12.991 13.529 3.593 1.00 63.31 86 PRO A N 1
ATOM 672 C CA . PRO A 1 86 ? 13.882 12.407 3.842 1.00 63.31 86 PRO A CA 1
ATOM 673 C C . PRO A 1 86 ? 15.264 12.757 3.270 1.00 63.31 86 PRO A C 1
ATOM 675 O O . PRO A 1 86 ? 15.331 13.280 2.162 1.00 63.31 86 PRO A O 1
ATOM 678 N N . PRO A 1 87 ? 16.378 12.471 3.969 1.00 74.50 87 PRO A N 1
ATOM 679 C CA . PRO A 1 87 ? 17.726 12.832 3.510 1.00 74.50 87 PRO A CA 1
ATOM 680 C C . PRO A 1 87 ? 18.191 11.984 2.311 1.00 74.50 87 PRO A C 1
ATOM 682 O O . PRO A 1 87 ? 19.389 11.849 2.066 1.00 74.50 87 PRO A O 1
ATOM 685 N N . TYR A 1 88 ? 17.257 11.330 1.627 1.00 78.19 88 TYR A N 1
ATOM 686 C CA . TYR A 1 88 ? 17.501 10.386 0.561 1.00 78.19 88 TYR A CA 1
ATOM 687 C C . TYR A 1 88 ? 16.990 11.001 -0.734 1.00 78.19 88 TYR A C 1
ATOM 689 O O . TYR A 1 88 ? 15.788 11.181 -0.906 1.00 78.19 88 TYR A O 1
ATOM 697 N N . ASP A 1 89 ? 17.917 11.259 -1.644 1.00 87.81 89 ASP A N 1
ATOM 698 C CA . ASP A 1 89 ? 17.623 11.501 -3.048 1.00 87.81 89 ASP A CA 1
ATOM 699 C C . ASP A 1 89 ? 17.766 10.198 -3.838 1.00 87.81 89 ASP A C 1
ATOM 701 O O . ASP A 1 89 ? 18.424 9.239 -3.408 1.00 87.81 89 ASP A O 1
ATOM 705 N N . ASP A 1 90 ? 17.181 10.157 -5.032 1.00 90.69 90 ASP A N 1
ATOM 706 C CA . ASP A 1 90 ? 17.483 9.101 -5.990 1.00 90.69 90 ASP A CA 1
ATOM 707 C C . ASP A 1 90 ? 18.984 9.102 -6.311 1.00 90.69 90 ASP A C 1
ATOM 709 O O . ASP A 1 90 ? 19.601 10.133 -6.584 1.00 90.69 90 ASP A O 1
ATOM 713 N N . THR A 1 91 ? 19.587 7.916 -6.315 1.00 90.44 91 THR A N 1
ATOM 714 C CA . THR A 1 91 ? 20.963 7.741 -6.792 1.00 90.44 91 THR A CA 1
ATOM 715 C C . THR A 1 91 ? 20.953 7.231 -8.226 1.00 90.44 91 THR A C 1
ATOM 717 O O . THR A 1 91 ? 19.931 6.802 -8.749 1.00 90.44 91 THR A O 1
ATOM 720 N N . ALA A 1 92 ? 22.124 7.151 -8.860 1.00 89.75 92 ALA A N 1
ATOM 721 C CA . ALA A 1 92 ? 22.249 6.470 -10.150 1.00 89.75 92 ALA A CA 1
ATOM 722 C C . ALA A 1 92 ? 21.881 4.969 -10.094 1.00 89.75 92 ALA A C 1
ATOM 724 O O . ALA A 1 92 ? 21.697 4.349 -11.139 1.00 89.75 92 ALA A O 1
ATOM 725 N N . LYS A 1 93 ? 21.822 4.364 -8.895 1.00 91.12 93 LYS A N 1
ATOM 726 C CA . LYS A 1 93 ? 21.583 2.926 -8.711 1.00 91.12 93 LYS A CA 1
ATOM 727 C C . LYS A 1 93 ? 20.175 2.607 -8.235 1.00 91.12 93 LYS A C 1
ATOM 729 O O . LYS A 1 93 ? 19.591 1.660 -8.746 1.00 91.12 93 LYS A O 1
ATOM 734 N N . LEU A 1 94 ? 19.660 3.338 -7.249 1.00 93.88 94 LEU A N 1
ATOM 735 C CA . LEU A 1 94 ? 18.400 3.029 -6.573 1.00 93.88 94 LEU A CA 1
ATOM 736 C C . LEU A 1 94 ? 17.604 4.294 -6.271 1.00 93.88 94 LEU A C 1
ATOM 738 O O . LEU A 1 94 ? 18.193 5.332 -5.956 1.00 93.88 94 LEU A O 1
ATOM 742 N N . THR A 1 95 ? 16.279 4.174 -6.315 1.00 94.75 95 THR A N 1
ATOM 743 C CA . THR A 1 95 ? 15.376 5.232 -5.864 1.00 94.75 95 THR A CA 1
ATOM 744 C C . THR A 1 95 ? 15.503 5.447 -4.359 1.00 94.75 95 THR A C 1
ATOM 746 O O . THR A 1 95 ? 15.899 4.541 -3.614 1.00 94.75 95 THR A O 1
ATOM 749 N N . TRP A 1 96 ? 15.192 6.655 -3.894 1.00 93.25 96 TRP A N 1
ATOM 750 C CA . TRP A 1 96 ? 15.335 7.049 -2.492 1.00 93.25 96 TRP A CA 1
ATOM 751 C C . TRP A 1 96 ? 14.582 6.110 -1.540 1.00 93.25 96 TRP A C 1
ATOM 753 O O . TRP A 1 96 ? 15.086 5.777 -0.470 1.00 93.25 96 TRP A O 1
ATOM 763 N N . GLY A 1 97 ? 13.406 5.621 -1.949 1.00 92.81 97 GLY A N 1
ATOM 764 C CA . GLY A 1 97 ? 12.568 4.751 -1.125 1.00 92.81 97 GLY A CA 1
ATOM 765 C C . GLY A 1 97 ? 13.249 3.426 -0.789 1.00 92.81 97 GLY A C 1
ATOM 766 O O . GLY A 1 97 ? 13.181 2.974 0.352 1.00 92.81 97 GLY A O 1
ATOM 767 N N . LEU A 1 98 ? 13.976 2.838 -1.748 1.00 94.25 98 LEU A N 1
ATOM 768 C CA . LEU A 1 98 ? 14.747 1.618 -1.502 1.00 94.25 98 LEU A CA 1
ATOM 769 C C . LEU A 1 98 ? 15.900 1.859 -0.523 1.00 94.25 98 LEU A C 1
ATOM 771 O O . LEU A 1 98 ? 16.153 1.000 0.320 1.00 94.25 98 LEU A O 1
ATOM 775 N N . GLN A 1 99 ? 16.541 3.028 -0.598 1.00 92.00 99 GLN A N 1
ATOM 776 C CA . GLN A 1 99 ? 17.619 3.428 0.313 1.00 92.00 99 GLN A CA 1
ATOM 777 C C . GLN A 1 99 ? 17.092 3.668 1.733 1.00 92.00 99 GLN A C 1
ATOM 779 O O . GLN A 1 99 ? 17.687 3.221 2.713 1.00 92.00 99 GLN A O 1
ATOM 784 N N . ALA A 1 100 ? 15.936 4.325 1.855 1.00 91.56 100 ALA A N 1
ATOM 785 C CA . ALA A 1 100 ? 15.312 4.623 3.139 1.00 91.56 100 ALA A CA 1
ATOM 786 C C . ALA A 1 100 ? 14.969 3.347 3.925 1.00 91.56 100 ALA A C 1
ATOM 788 O O . ALA A 1 100 ? 15.154 3.299 5.142 1.00 91.56 100 ALA A O 1
ATOM 789 N N . ILE A 1 101 ? 14.531 2.289 3.230 1.00 92.69 101 ILE A N 1
ATOM 790 C CA . ILE A 1 101 ? 14.243 0.981 3.843 1.00 92.69 101 ILE A CA 1
ATOM 791 C C . ILE A 1 101 ? 15.453 0.035 3.868 1.00 92.69 101 ILE A C 1
ATOM 793 O O . ILE A 1 101 ? 15.323 -1.109 4.305 1.00 92.69 101 ILE A O 1
ATOM 797 N N . ARG A 1 102 ? 16.624 0.491 3.401 1.00 91.12 102 ARG A N 1
ATOM 798 C CA . ARG A 1 102 ? 17.868 -0.289 3.310 1.00 91.12 102 ARG A CA 1
ATOM 799 C C . ARG A 1 102 ? 17.728 -1.589 2.509 1.00 91.12 102 ARG A C 1
ATOM 801 O O . ARG A 1 102 ? 18.347 -2.608 2.839 1.00 91.12 102 ARG A O 1
ATOM 808 N N . ALA A 1 103 ? 16.902 -1.584 1.461 1.00 91.25 103 ALA A N 1
ATOM 809 C CA . ALA A 1 103 ? 16.660 -2.761 0.624 1.00 91.25 103 ALA A CA 1
ATOM 810 C C . ALA A 1 103 ? 17.942 -3.263 -0.063 1.00 91.25 103 ALA A C 1
ATOM 812 O O . ALA A 1 103 ? 18.076 -4.458 -0.335 1.00 91.25 103 ALA A O 1
ATOM 813 N N . GLU A 1 104 ? 18.899 -2.368 -0.309 1.00 87.38 104 GLU A N 1
ATOM 814 C CA . GLU A 1 104 ? 20.210 -2.656 -0.885 1.00 87.38 104 GLU A CA 1
ATOM 815 C C . GLU A 1 104 ? 21.095 -3.542 -0.009 1.00 87.38 104 GLU A C 1
ATOM 817 O O . GLU A 1 104 ? 21.967 -4.233 -0.532 1.00 87.38 104 GLU A O 1
ATOM 822 N N . LEU A 1 105 ? 20.867 -3.553 1.308 1.00 92.12 105 LEU A N 1
ATOM 823 C CA . LEU A 1 105 ? 21.620 -4.395 2.240 1.00 92.12 105 LEU A CA 1
ATOM 824 C C . LEU A 1 105 ? 21.101 -5.838 2.270 1.00 92.12 105 LEU A C 1
ATOM 826 O O . LEU A 1 105 ? 21.770 -6.726 2.797 1.00 92.12 105 LEU A O 1
ATOM 830 N N . SER A 1 106 ? 19.912 -6.083 1.715 1.00 90.69 106 SER A N 1
ATOM 831 C CA . SER A 1 106 ? 19.290 -7.401 1.680 1.00 90.69 106 SER A CA 1
ATOM 832 C C . SER A 1 106 ? 19.611 -8.140 0.384 1.00 90.69 106 SER A C 1
ATOM 834 O O . SER A 1 106 ? 19.360 -7.646 -0.720 1.00 9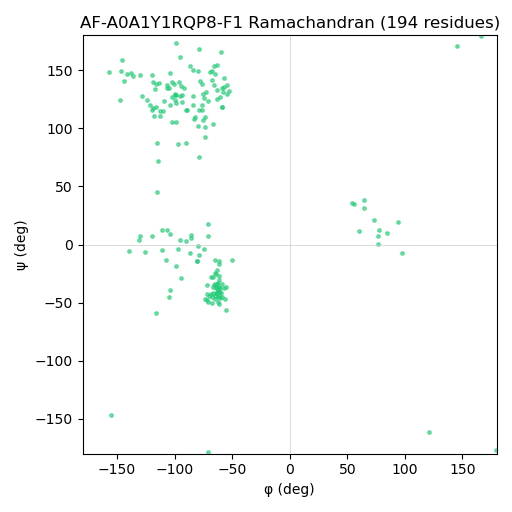0.69 106 SER A O 1
ATOM 836 N N . SER A 1 107 ? 20.091 -9.377 0.525 1.00 92.19 107 SER A N 1
ATOM 837 C CA . SER A 1 107 ? 20.248 -10.329 -0.578 1.00 92.19 107 SER A CA 1
ATOM 838 C C . SER A 1 107 ? 18.934 -11.007 -0.984 1.00 92.19 107 SER A C 1
ATOM 840 O O . SER A 1 107 ? 18.898 -11.697 -2.002 1.00 92.19 107 SER A O 1
ATOM 842 N N . ALA A 1 108 ? 17.851 -10.823 -0.220 1.00 94.06 108 ALA A N 1
ATOM 843 C CA . ALA A 1 108 ? 16.551 -11.390 -0.550 1.00 94.06 108 ALA A CA 1
ATOM 844 C C . ALA A 1 108 ? 15.942 -10.667 -1.760 1.00 94.06 108 ALA A C 1
ATOM 846 O O . ALA A 1 108 ? 15.755 -9.450 -1.755 1.00 94.06 108 ALA A O 1
ATOM 847 N N . THR A 1 109 ? 15.611 -11.437 -2.795 1.00 94.38 109 THR A N 1
ATOM 848 C CA . THR A 1 109 ? 15.059 -10.922 -4.057 1.00 94.38 109 THR A CA 1
ATOM 849 C C . THR A 1 109 ? 13.572 -11.226 -4.235 1.00 94.38 109 THR A C 1
ATOM 851 O O . THR A 1 109 ? 12.940 -10.658 -5.121 1.00 94.38 109 THR A O 1
ATOM 854 N N . GLY A 1 110 ? 13.007 -12.118 -3.414 1.00 95.44 110 GLY A N 1
ATOM 855 C CA . GLY A 1 110 ? 11.642 -12.628 -3.569 1.00 95.44 110 GLY A CA 1
ATOM 856 C C . GLY A 1 110 ? 11.512 -13.808 -4.539 1.00 95.44 110 GLY A C 1
ATOM 857 O O . GLY A 1 110 ? 10.395 -14.184 -4.867 1.00 95.44 110 GLY A O 1
ATOM 858 N N . ALA A 1 111 ? 12.617 -14.405 -4.998 1.00 96.25 111 ALA A N 1
ATOM 859 C CA . ALA A 1 111 ? 12.572 -15.577 -5.875 1.00 96.25 111 ALA A CA 1
ATOM 860 C C . ALA A 1 111 ? 11.739 -16.722 -5.261 1.00 96.25 111 ALA A C 1
ATOM 862 O O . ALA A 1 111 ? 11.947 -17.093 -4.106 1.00 96.25 111 ALA A O 1
ATOM 863 N N . GLY A 1 112 ? 10.800 -17.269 -6.039 1.00 95.25 112 GLY A N 1
ATOM 864 C CA . GLY A 1 112 ? 9.868 -18.320 -5.604 1.00 95.25 112 GLY A CA 1
ATOM 865 C C . GLY A 1 112 ? 8.714 -17.833 -4.718 1.00 95.25 112 GLY A C 1
ATOM 866 O O . GLY A 1 112 ? 7.889 -18.642 -4.297 1.00 95.25 112 GLY A O 1
ATOM 867 N N . ILE A 1 113 ? 8.637 -16.530 -4.430 1.00 97.75 113 ILE A N 1
ATOM 868 C CA . ILE A 1 113 ? 7.538 -15.916 -3.682 1.00 97.75 113 ILE A CA 1
ATOM 869 C C . ILE A 1 113 ? 6.571 -15.248 -4.655 1.00 97.75 113 ILE A C 1
ATOM 871 O O . ILE A 1 113 ? 6.979 -14.569 -5.598 1.00 97.75 113 ILE A O 1
ATOM 875 N N . ARG A 1 114 ? 5.277 -15.426 -4.389 1.00 97.44 114 ARG A N 1
ATOM 876 C CA . ARG A 1 114 ? 4.184 -14.798 -5.133 1.00 97.44 114 ARG A CA 1
ATOM 877 C C . ARG A 1 114 ? 3.745 -13.532 -4.418 1.00 97.44 114 ARG A C 1
ATOM 879 O O . ARG A 1 114 ? 3.445 -13.579 -3.226 1.00 97.44 114 ARG A O 1
ATOM 886 N N . VAL A 1 115 ? 3.694 -12.423 -5.144 1.00 97.50 115 VAL A N 1
ATOM 887 C CA . VAL A 1 115 ? 3.196 -11.138 -4.645 1.00 97.50 115 VAL A CA 1
ATOM 888 C C . VAL A 1 115 ? 1.951 -10.775 -5.440 1.00 97.50 115 VAL A C 1
ATOM 890 O O . VAL A 1 115 ? 2.021 -10.623 -6.659 1.00 97.50 115 VAL A O 1
ATOM 893 N N . ALA A 1 116 ? 0.822 -10.654 -4.744 1.00 96.69 1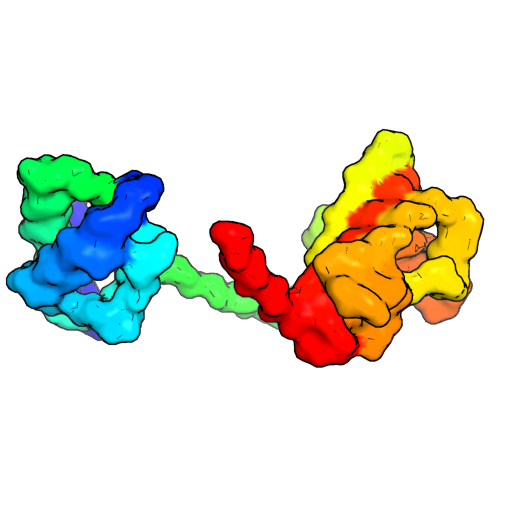16 ALA A N 1
ATOM 894 C CA . ALA A 1 116 ? -0.443 -10.234 -5.328 1.00 96.69 116 ALA A CA 1
ATOM 895 C C . ALA A 1 116 ? -0.707 -8.753 -5.046 1.00 96.69 116 ALA A C 1
ATOM 897 O O . ALA A 1 116 ? -0.632 -8.320 -3.896 1.00 96.69 116 ALA A O 1
ATOM 898 N N . VAL A 1 117 ? -1.030 -7.994 -6.091 1.00 97.00 117 VAL A N 1
ATOM 899 C CA . VAL A 1 117 ? -1.423 -6.584 -6.012 1.00 97.00 117 VAL A CA 1
ATOM 900 C C . VAL A 1 117 ? -2.831 -6.454 -6.583 1.00 97.00 117 VAL A C 1
ATOM 902 O O . VAL A 1 117 ? -3.050 -6.740 -7.761 1.00 97.00 117 VAL A O 1
ATOM 905 N N . LEU A 1 118 ? -3.778 -6.056 -5.730 1.00 95.19 118 LEU A N 1
ATOM 906 C CA . LEU A 1 118 ? -5.171 -5.814 -6.103 1.00 95.19 118 LEU A CA 1
ATOM 907 C C . LEU A 1 118 ? -5.382 -4.315 -6.320 1.00 95.19 118 LEU A C 1
ATOM 909 O O . LEU A 1 118 ? -5.400 -3.562 -5.350 1.00 95.19 118 LEU A O 1
ATOM 913 N N . ASP A 1 119 ? -5.490 -3.881 -7.574 1.00 95.31 119 ASP A N 1
ATOM 914 C CA . ASP A 1 119 ? -5.476 -2.455 -7.926 1.00 95.31 119 ASP A CA 1
ATOM 915 C C . ASP A 1 119 ? -6.193 -2.186 -9.269 1.00 95.31 119 ASP A C 1
ATOM 917 O O . ASP A 1 119 ? -7.166 -2.852 -9.611 1.00 95.31 119 ASP A O 1
ATOM 921 N N . THR A 1 120 ? -5.739 -1.206 -10.044 1.00 95.06 120 THR A N 1
ATOM 922 C CA . THR A 1 120 ? -6.273 -0.766 -11.343 1.00 95.06 120 THR A CA 1
ATOM 923 C C . THR A 1 120 ? -5.847 -1.644 -12.526 1.00 95.06 120 THR A C 1
ATOM 925 O O . THR A 1 120 ? -6.319 -1.429 -13.643 1.00 95.06 120 THR A O 1
ATOM 928 N N . GLY A 1 121 ? -5.034 -2.676 -12.279 1.00 96.19 121 GLY A N 1
ATOM 929 C CA . GLY A 1 121 ? -4.543 -3.637 -13.269 1.00 96.19 121 GLY A CA 1
ATOM 930 C C . GLY A 1 121 ? -3.020 -3.656 -13.358 1.00 96.19 121 GLY A C 1
ATOM 931 O O . GLY A 1 121 ? -2.323 -3.204 -12.444 1.00 96.19 121 GLY A O 1
ATOM 932 N N . PHE A 1 122 ? -2.491 -4.183 -14.462 1.00 97.88 122 PHE A N 1
ATOM 933 C CA . PHE A 1 122 ? -1.066 -4.088 -14.785 1.00 97.88 122 PHE A CA 1
ATOM 934 C C . PHE A 1 122 ? -0.821 -3.915 -16.285 1.00 97.88 122 PHE A C 1
ATOM 936 O O . PHE A 1 122 ? -1.459 -4.589 -17.091 1.00 97.88 122 PHE A O 1
ATOM 943 N N . HIS A 1 123 ? 0.148 -3.073 -16.662 1.00 96.88 123 HIS A N 1
ATOM 944 C CA . HIS A 1 123 ? 0.634 -3.006 -18.041 1.00 96.88 123 HIS A CA 1
ATOM 945 C C . HIS A 1 123 ? 1.499 -4.228 -18.377 1.00 96.88 123 HIS A C 1
ATOM 947 O O . HIS A 1 123 ? 2.713 -4.244 -18.158 1.00 96.88 123 HIS A O 1
ATOM 953 N N . THR A 1 124 ? 0.875 -5.266 -18.934 1.00 89.50 124 THR A N 1
ATOM 954 C CA . THR A 1 124 ? 1.522 -6.568 -19.188 1.00 89.50 124 THR A CA 1
ATOM 955 C C . THR A 1 124 ? 2.678 -6.502 -20.195 1.00 89.50 124 THR A C 1
ATOM 957 O O . THR A 1 124 ? 3.602 -7.313 -20.129 1.00 89.50 124 THR A O 1
ATOM 960 N N . GLY A 1 125 ? 2.670 -5.507 -21.087 1.00 92.94 125 GLY A N 1
ATOM 961 C CA . GLY A 1 125 ? 3.728 -5.236 -22.066 1.00 92.94 125 GLY A CA 1
ATOM 962 C C . GLY A 1 125 ? 4.891 -4.375 -21.557 1.00 92.94 125 GLY A C 1
ATOM 963 O O . GLY A 1 125 ? 5.756 -3.998 -22.351 1.00 92.94 125 GLY A O 1
ATOM 964 N N . HIS A 1 126 ? 4.934 -4.029 -20.266 1.00 94.69 126 HIS A N 1
ATOM 965 C CA . HIS A 1 126 ? 5.934 -3.100 -19.745 1.00 94.69 126 HIS A CA 1
ATOM 966 C C . HIS A 1 126 ? 7.371 -3.658 -19.887 1.00 94.69 126 HIS A C 1
ATOM 968 O O . HIS A 1 126 ? 7.670 -4.732 -19.355 1.00 94.69 126 HIS A O 1
ATOM 974 N N . PRO A 1 127 ? 8.310 -2.929 -20.529 1.00 94.19 127 PRO A N 1
ATOM 975 C CA . PRO A 1 127 ? 9.630 -3.460 -20.891 1.00 94.19 127 PRO A CA 1
ATOM 976 C C . PRO A 1 127 ? 10.487 -3.866 -19.686 1.00 94.19 127 PRO A C 1
ATOM 978 O O . PRO A 1 127 ? 11.197 -4.866 -19.753 1.00 94.19 127 PRO A O 1
ATOM 981 N N . ASP A 1 128 ? 10.377 -3.154 -18.559 1.00 94.50 128 ASP A N 1
ATOM 982 C CA . ASP A 1 128 ? 11.090 -3.508 -17.317 1.00 94.50 128 ASP A CA 1
ATOM 983 C C . ASP A 1 128 ? 10.649 -4.856 -16.712 1.00 94.50 128 ASP A C 1
ATOM 985 O O . ASP A 1 128 ? 11.336 -5.397 -15.845 1.00 94.50 128 ASP A O 1
ATOM 989 N N . PHE A 1 129 ? 9.525 -5.416 -17.175 1.00 94.69 129 PHE A N 1
ATOM 990 C CA . PHE A 1 129 ? 9.007 -6.717 -16.757 1.00 94.69 129 PHE A CA 1
ATOM 991 C C . PHE A 1 129 ? 9.089 -7.778 -17.868 1.00 94.69 129 PHE A C 1
ATOM 993 O O . PHE A 1 129 ? 8.535 -8.869 -17.729 1.00 94.69 129 PHE A O 1
ATOM 1000 N N . ALA A 1 130 ? 9.816 -7.510 -18.956 1.00 92.88 130 ALA A N 1
ATOM 1001 C CA . ALA A 1 130 ? 10.039 -8.497 -20.006 1.00 92.88 130 ALA A CA 1
ATOM 1002 C C . ALA A 1 130 ? 10.712 -9.767 -19.444 1.00 92.88 130 ALA A C 1
ATOM 1004 O O . ALA A 1 130 ? 11.702 -9.703 -18.714 1.00 92.88 130 ALA A O 1
ATOM 1005 N N . GLY A 1 131 ? 10.163 -10.939 -19.780 1.00 91.69 131 GLY A N 1
ATOM 1006 C CA . GLY A 1 131 ? 10.666 -12.237 -19.308 1.00 91.69 131 GLY A CA 1
ATOM 1007 C C . GLY A 1 131 ? 10.307 -12.586 -17.857 1.00 91.69 131 GLY A C 1
ATOM 1008 O O . GLY A 1 131 ? 10.800 -13.584 -17.333 1.00 91.69 131 GLY A O 1
ATOM 1009 N N . ARG A 1 132 ? 9.459 -11.788 -17.197 1.00 93.94 132 ARG A N 1
ATOM 1010 C CA . ARG A 1 132 ? 8.943 -12.064 -15.851 1.00 93.94 132 ARG A CA 1
ATOM 1011 C C . ARG A 1 132 ? 7.733 -12.985 -15.884 1.00 93.94 132 ARG A C 1
ATOM 1013 O O . ARG A 1 132 ? 6.920 -12.922 -16.800 1.00 93.94 132 ARG A O 1
ATOM 1020 N N . THR A 1 133 ? 7.563 -13.762 -14.818 1.00 92.56 133 THR A N 1
ATOM 1021 C CA . THR A 1 133 ? 6.297 -14.446 -14.543 1.00 92.56 133 THR A CA 1
ATOM 1022 C C . THR A 1 133 ? 5.291 -13.432 -14.012 1.00 92.56 133 THR A C 1
ATOM 1024 O O . THR A 1 133 ? 5.409 -12.979 -12.869 1.00 92.56 133 THR A O 1
ATOM 1027 N N . VAL A 1 134 ? 4.318 -13.083 -14.850 1.00 95.94 134 VAL A N 1
ATOM 1028 C CA . VAL A 1 134 ? 3.191 -12.216 -14.506 1.00 95.94 134 VAL A CA 1
ATOM 1029 C C . VAL A 1 134 ? 1.901 -12.967 -14.807 1.00 95.94 134 VAL A C 1
ATOM 1031 O O . VAL A 1 134 ? 1.692 -13.418 -15.932 1.00 95.94 134 VAL A O 1
ATOM 1034 N N . VAL A 1 135 ? 1.042 -13.092 -13.802 1.00 96.50 135 VAL A N 1
ATOM 1035 C CA . VAL A 1 135 ? -0.342 -13.542 -13.948 1.00 96.50 135 VAL A CA 1
ATOM 1036 C C . VAL A 1 135 ? -1.223 -12.326 -13.709 1.00 96.50 135 VAL A C 1
ATOM 1038 O O . VAL A 1 135 ? -1.094 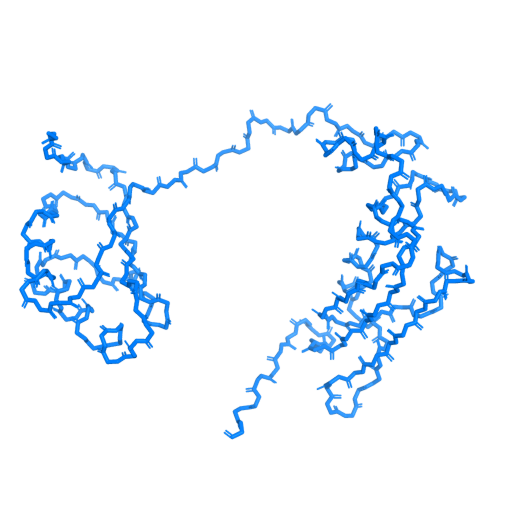-11.681 -12.673 1.00 96.50 135 VAL A O 1
ATOM 1041 N N . ALA A 1 136 ? -2.079 -11.982 -14.666 1.00 96.31 136 ALA A N 1
ATOM 1042 C CA . ALA A 1 136 ? -2.945 -10.816 -14.566 1.00 96.31 136 ALA A CA 1
ATOM 1043 C C . ALA A 1 136 ? -4.392 -11.219 -14.856 1.00 96.31 136 ALA A C 1
ATOM 1045 O O . ALA A 1 136 ? -4.668 -11.850 -15.876 1.00 96.31 136 ALA A O 1
ATOM 1046 N N . GLU A 1 137 ? -5.298 -10.861 -13.953 1.00 95.00 137 GLU A N 1
ATOM 1047 C CA . GLU A 1 137 ? -6.725 -11.165 -14.044 1.00 95.00 137 GLU A CA 1
ATOM 1048 C C . GLU A 1 137 ? -7.549 -9.948 -13.621 1.00 95.00 137 GLU A C 1
ATOM 1050 O O . GLU A 1 137 ? -7.122 -9.148 -12.785 1.00 95.00 137 GLU A O 1
ATOM 1055 N N . SER A 1 138 ? -8.720 -9.784 -14.234 1.00 92.94 138 SER A N 1
ATOM 1056 C CA . SER A 1 138 ? -9.669 -8.737 -13.875 1.00 92.94 138 SER A CA 1
ATOM 1057 C C . SER A 1 138 ? -10.857 -9.332 -13.145 1.00 92.94 138 SER A C 1
ATOM 1059 O O . SER A 1 138 ? -11.424 -10.331 -13.577 1.00 92.94 138 SER A O 1
ATOM 1061 N N . PHE A 1 139 ? -11.236 -8.680 -12.051 1.00 88.25 139 PHE A N 1
ATOM 1062 C CA . PHE A 1 139 ? -12.436 -8.971 -11.271 1.00 88.25 139 PHE A CA 1
ATOM 1063 C C . PHE A 1 139 ? -13.517 -7.904 -11.488 1.00 88.25 139 PHE A C 1
ATOM 1065 O O . PHE A 1 139 ? -14.495 -7.849 -10.744 1.00 88.25 139 PHE A O 1
ATOM 1072 N N . ILE A 1 140 ? -13.333 -7.049 -12.497 1.00 81.69 140 ILE A N 1
ATOM 1073 C CA . ILE A 1 140 ? -14.330 -6.089 -12.960 1.00 81.69 140 ILE A CA 1
ATOM 1074 C C . ILE A 1 140 ? -15.012 -6.668 -14.194 1.00 81.69 140 ILE A C 1
ATOM 1076 O O . ILE A 1 140 ? -14.350 -7.097 -15.139 1.00 81.69 140 ILE A O 1
ATOM 1080 N N . GLU A 1 141 ? -16.342 -6.683 -14.158 1.00 82.69 141 GLU A N 1
ATOM 1081 C CA . GLU A 1 141 ? -17.182 -7.150 -15.258 1.00 82.69 141 GLU A CA 1
ATOM 1082 C C . GLU A 1 141 ? -16.881 -6.357 -16.539 1.00 82.69 141 GLU A C 1
ATOM 1084 O O . GLU A 1 141 ? -16.732 -5.138 -16.503 1.00 82.69 141 GLU A O 1
ATOM 1089 N N . ASP A 1 142 ? -16.762 -7.069 -17.660 1.00 87.19 142 ASP A N 1
ATOM 1090 C CA . ASP A 1 142 ? -16.470 -6.522 -18.991 1.00 87.19 142 ASP A CA 1
ATOM 1091 C C . ASP A 1 142 ? -15.137 -5.753 -19.147 1.00 87.19 142 ASP A C 1
ATOM 1093 O O . ASP A 1 142 ? -14.889 -5.155 -20.197 1.00 87.19 142 ASP A O 1
ATOM 1097 N N . GLU A 1 143 ? -14.228 -5.815 -18.167 1.00 90.06 143 GLU A N 1
ATOM 1098 C CA . GLU A 1 143 ? -12.890 -5.217 -18.257 1.00 90.06 143 GLU A CA 1
ATOM 1099 C C . GLU A 1 143 ? -11.780 -6.279 -18.267 1.00 90.06 143 GLU A C 1
ATOM 1101 O O . GLU A 1 143 ? -11.800 -7.246 -17.508 1.00 90.06 143 GLU A O 1
ATOM 1106 N N . GLY A 1 144 ? -10.764 -6.077 -19.114 1.00 93.06 144 GLY A N 1
ATOM 1107 C CA . GLY A 1 144 ? -9.532 -6.872 -19.102 1.00 93.06 144 GLY A CA 1
ATOM 1108 C C . GLY A 1 1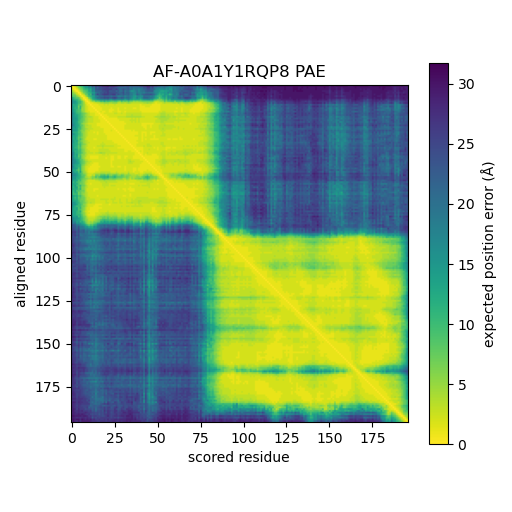44 ? -8.561 -6.441 -17.990 1.00 93.06 144 GLY A C 1
ATOM 1109 O O . GLY A 1 144 ? -8.734 -5.378 -17.403 1.00 93.06 144 GLY A O 1
ATOM 1110 N N . PRO A 1 145 ? -7.504 -7.225 -17.709 1.00 95.38 145 PRO A N 1
ATOM 1111 C CA . PRO A 1 145 ? -6.566 -6.958 -16.608 1.00 95.38 145 PRO A CA 1
ATOM 1112 C C . PRO A 1 145 ? -5.585 -5.799 -16.863 1.00 95.38 145 PRO A C 1
ATOM 1114 O O . PRO A 1 145 ? -4.773 -5.471 -15.996 1.00 95.38 145 PRO A O 1
ATOM 1117 N N . GLU A 1 146 ? -5.626 -5.212 -18.057 1.00 96.50 146 GLU A N 1
ATOM 1118 C CA . GLU A 1 146 ? -4.724 -4.147 -18.478 1.00 96.50 146 GLU A CA 1
ATOM 1119 C C . GLU A 1 146 ? -4.956 -2.873 -17.653 1.00 96.50 146 GLU A C 1
ATOM 1121 O O . GLU A 1 146 ? -6.093 -2.469 -17.389 1.00 96.50 146 GLU A O 1
ATOM 1126 N N . ASP A 1 147 ? -3.866 -2.232 -17.240 1.00 95.44 147 ASP A N 1
ATOM 1127 C CA . ASP A 1 147 ? -3.941 -1.008 -16.450 1.00 95.44 147 ASP A CA 1
ATOM 1128 C C . ASP A 1 147 ? -4.138 0.223 -17.338 1.00 95.44 147 ASP A C 1
ATOM 1130 O O . ASP A 1 147 ? -3.218 0.678 -18.016 1.00 95.44 147 ASP A O 1
ATOM 1134 N N . LEU A 1 148 ? -5.339 0.794 -17.295 1.00 92.94 148 LEU A N 1
ATOM 1135 C CA . LEU A 1 148 ? -5.679 2.020 -18.021 1.00 92.94 148 LEU A CA 1
ATOM 1136 C C . LEU A 1 148 ? -5.572 3.288 -17.154 1.00 92.94 148 LEU A C 1
ATOM 1138 O O . LEU A 1 148 ? -5.752 4.387 -17.673 1.00 92.94 148 LEU A O 1
ATOM 1142 N N . HIS A 1 149 ? -5.278 3.150 -15.855 1.00 92.06 149 HIS A N 1
ATOM 1143 C CA . HIS A 1 149 ? -5.100 4.274 -14.927 1.00 92.06 149 HIS A CA 1
ATOM 1144 C C . HIS A 1 149 ? -3.615 4.528 -14.616 1.00 92.06 149 HIS A C 1
ATOM 1146 O O . HIS A 1 149 ? -3.178 5.670 -14.492 1.00 92.06 149 HIS A O 1
ATOM 1152 N N . GLY A 1 150 ? -2.831 3.462 -14.461 1.00 93.44 150 GLY A N 1
ATOM 1153 C CA . GLY A 1 150 ? -1.397 3.482 -14.165 1.00 93.44 150 GLY A CA 1
ATOM 1154 C C . GLY A 1 150 ? -1.041 3.293 -12.686 1.00 93.44 150 GLY A C 1
ATOM 1155 O O . GLY A 1 150 ? 0.142 3.163 -12.364 1.00 93.44 150 GLY A O 1
ATOM 1156 N N . HIS A 1 151 ? -2.020 3.274 -11.772 1.00 95.62 151 HIS A N 1
ATOM 1157 C CA . HIS A 1 151 ? -1.741 3.167 -10.332 1.00 95.62 151 HIS A CA 1
ATOM 1158 C C . HIS A 1 151 ? -1.265 1.754 -9.965 1.00 95.62 151 HIS A C 1
ATOM 1160 O O . HIS A 1 151 ? -0.256 1.598 -9.278 1.00 95.62 151 HIS A O 1
ATOM 1166 N N . GLY A 1 152 ? -1.901 0.721 -10.518 1.00 96.44 152 GLY A N 1
ATOM 1167 C CA . GLY A 1 152 ? -1.562 -0.675 -10.265 1.00 96.44 152 GLY A CA 1
ATOM 1168 C C . GLY A 1 152 ? -0.189 -1.026 -10.816 1.00 96.44 152 GLY A C 1
ATOM 1169 O O . GLY A 1 152 ? 0.626 -1.639 -10.124 1.00 96.44 152 GLY A O 1
ATOM 1170 N N . THR A 1 153 ? 0.129 -0.535 -12.013 1.00 97.69 153 THR A N 1
ATOM 1171 C CA . THR A 1 153 ? 1.464 -0.653 -12.610 1.00 97.69 153 THR A CA 1
ATOM 1172 C C . THR A 1 153 ? 2.526 0.029 -11.753 1.00 97.69 153 THR A C 1
ATOM 1174 O O . THR A 1 153 ? 3.597 -0.542 -11.546 1.00 97.69 153 THR A O 1
ATOM 1177 N N . HIS A 1 154 ? 2.234 1.207 -11.194 1.00 96.62 154 HIS A N 1
ATOM 1178 C CA . HIS A 1 154 ? 3.144 1.891 -10.277 1.00 96.62 154 HIS A CA 1
ATOM 1179 C C . HIS A 1 154 ? 3.354 1.096 -8.975 1.00 96.62 154 HIS A C 1
ATOM 1181 O O . HIS A 1 154 ? 4.497 0.868 -8.574 1.00 96.62 154 HIS A O 1
ATOM 1187 N N . CYS A 1 155 ? 2.281 0.605 -8.346 1.00 97.75 155 CYS A N 1
ATOM 1188 C CA . CYS A 1 155 ? 2.345 -0.219 -7.134 1.00 97.75 155 CYS A CA 1
ATOM 1189 C C . CYS A 1 155 ? 3.132 -1.520 -7.349 1.00 97.75 155 CYS A C 1
ATOM 1191 O O . CYS A 1 155 ? 4.020 -1.849 -6.557 1.00 97.75 155 CYS A O 1
ATOM 1193 N N . ILE A 1 156 ? 2.866 -2.234 -8.448 1.00 98.12 156 ILE A N 1
ATOM 1194 C CA . ILE A 1 156 ? 3.635 -3.420 -8.854 1.00 98.12 156 ILE A CA 1
ATOM 1195 C C . ILE A 1 156 ? 5.092 -3.041 -9.125 1.00 98.12 156 ILE A C 1
ATOM 1197 O O . ILE A 1 156 ? 6.001 -3.792 -8.771 1.00 98.12 156 ILE A O 1
ATOM 1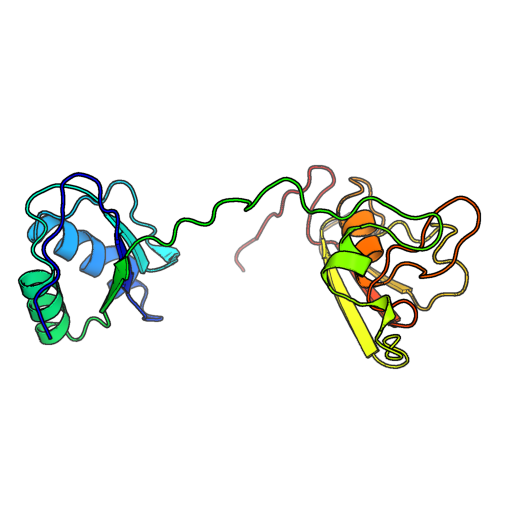201 N N . GLY A 1 157 ? 5.332 -1.858 -9.688 1.00 97.19 157 GLY A N 1
ATOM 1202 C CA . GLY A 1 157 ? 6.656 -1.282 -9.848 1.00 97.19 157 GLY A CA 1
ATOM 1203 C C . GLY A 1 157 ? 7.418 -1.190 -8.529 1.00 97.19 157 GLY A C 1
ATOM 1204 O O . GLY A 1 157 ? 8.496 -1.770 -8.398 1.00 97.19 157 GLY A O 1
ATOM 1205 N N . THR A 1 158 ? 6.846 -0.524 -7.530 1.00 97.44 158 THR A N 1
ATOM 1206 C CA . THR A 1 158 ? 7.459 -0.396 -6.200 1.00 97.44 158 THR A CA 1
ATOM 1207 C C . THR A 1 158 ? 7.696 -1.760 -5.544 1.00 97.44 158 THR A C 1
ATOM 1209 O O . THR A 1 158 ? 8.757 -2.000 -4.966 1.00 97.44 158 THR A O 1
ATOM 1212 N N . ALA A 1 159 ? 6.744 -2.688 -5.654 1.00 97.50 159 ALA A N 1
ATOM 1213 C CA . ALA A 1 159 ? 6.862 -4.000 -5.027 1.00 97.50 159 ALA A CA 1
ATOM 1214 C C . ALA A 1 159 ? 7.893 -4.905 -5.723 1.00 97.50 159 ALA A C 1
ATOM 1216 O O . ALA A 1 159 ? 8.735 -5.512 -5.060 1.00 97.50 159 ALA A O 1
ATOM 1217 N N . CYS A 1 160 ? 7.844 -4.996 -7.053 1.00 97.62 160 CYS A N 1
ATOM 1218 C CA . CYS A 1 160 ? 8.467 -6.076 -7.825 1.00 97.62 160 CYS A CA 1
ATOM 1219 C C . CYS A 1 160 ? 9.316 -5.604 -9.012 1.00 97.62 160 CYS A C 1
ATOM 1221 O O . CYS A 1 160 ? 9.820 -6.437 -9.768 1.00 97.62 160 CYS A O 1
ATOM 1223 N N . GLY A 1 161 ? 9.479 -4.293 -9.192 1.00 96.75 161 GLY A N 1
ATOM 1224 C CA . GLY A 1 161 ? 10.298 -3.717 -10.251 1.00 96.75 161 GLY A CA 1
ATOM 1225 C C . GLY A 1 161 ? 11.772 -4.142 -10.208 1.00 96.75 161 GLY A C 1
ATOM 1226 O O . GLY A 1 161 ? 12.264 -4.680 -9.210 1.00 96.75 161 GLY A O 1
ATOM 1227 N N . PRO A 1 162 ? 12.527 -3.901 -11.286 1.00 95.12 162 PRO A N 1
ATOM 1228 C CA . PRO A 1 162 ? 13.942 -4.230 -11.332 1.00 95.12 162 PRO A CA 1
ATOM 1229 C C . PRO A 1 162 ? 14.760 -3.408 -10.323 1.00 95.12 162 PRO A C 1
ATOM 1231 O O . PRO A 1 162 ? 14.508 -2.225 -10.093 1.00 95.12 162 PRO A O 1
ATOM 1234 N N . ARG A 1 163 ? 15.818 -4.023 -9.776 1.00 91.56 163 ARG A N 1
ATOM 1235 C CA . ARG A 1 163 ? 16.904 -3.314 -9.064 1.00 91.56 163 ARG A CA 1
ATOM 1236 C C . ARG A 1 163 ? 18.019 -2.825 -9.998 1.00 91.56 163 ARG A C 1
ATOM 1238 O O . ARG A 1 163 ? 18.920 -2.118 -9.562 1.00 91.56 163 ARG A O 1
ATOM 1245 N N . SER A 1 164 ? 17.971 -3.202 -11.274 1.00 88.56 164 SER A N 1
ATOM 1246 C CA . SER A 1 164 ? 18.886 -2.742 -12.318 1.00 88.56 164 SER A CA 1
ATOM 1247 C C . SER A 1 164 ? 18.140 -2.691 -13.645 1.00 88.56 164 SER A C 1
ATOM 1249 O O . SER A 1 164 ? 17.558 -3.693 -14.054 1.00 88.56 164 SER A O 1
ATOM 1251 N N . ARG A 1 165 ? 18.136 -1.527 -14.298 1.00 88.25 165 ARG A N 1
ATOM 1252 C CA . ARG A 1 165 ? 17.480 -1.310 -15.592 1.00 88.25 165 ARG A CA 1
ATOM 1253 C C . ARG A 1 165 ? 18.265 -0.314 -16.437 1.00 88.25 165 ARG A C 1
ATOM 1255 O O . ARG A 1 165 ? 19.034 0.493 -15.914 1.00 88.25 165 ARG A O 1
ATOM 1262 N N . SER A 1 166 ? 18.055 -0.343 -17.747 1.00 78.31 166 SER A N 1
ATOM 1263 C CA . SER A 1 166 ? 18.572 0.691 -18.642 1.00 78.31 166 SER A CA 1
ATOM 1264 C C . SER A 1 166 ? 17.753 1.975 -18.490 1.00 78.31 166 SER A C 1
ATOM 1266 O O . SER A 1 166 ? 16.537 1.949 -18.664 1.00 78.31 166 SER A O 1
ATOM 1268 N N . GLY A 1 167 ? 18.411 3.102 -18.213 1.00 80.75 167 GLY A N 1
ATOM 1269 C CA . GLY A 1 167 ? 17.764 4.420 -18.227 1.00 80.75 167 GLY A CA 1
ATOM 1270 C C . GLY A 1 167 ? 17.239 4.926 -16.879 1.00 80.75 167 GLY A C 1
ATOM 1271 O O . GLY A 1 167 ? 16.395 5.817 -16.867 1.00 80.75 167 GLY A O 1
ATOM 1272 N N . GLY A 1 168 ? 17.711 4.391 -15.750 1.00 89.56 168 GLY A N 1
ATOM 1273 C CA . GLY A 1 168 ? 17.437 4.973 -14.433 1.00 89.56 168 GLY A CA 1
ATOM 1274 C C . GLY A 1 168 ? 17.778 4.050 -13.262 1.00 89.56 168 GLY A C 1
ATOM 1275 O O . GLY A 1 168 ? 18.218 2.918 -13.487 1.00 89.56 168 GLY A O 1
ATOM 1276 N N . PRO A 1 169 ? 17.565 4.518 -12.021 1.00 94.25 169 PRO A N 1
ATOM 1277 C CA . PRO A 1 169 ? 17.730 3.686 -10.841 1.00 94.25 169 PRO A CA 1
ATOM 1278 C C . PRO A 1 169 ? 16.754 2.505 -10.820 1.00 94.25 169 PRO A C 1
ATOM 1280 O O . PRO A 1 169 ? 15.658 2.557 -11.381 1.00 94.25 169 PRO A O 1
ATOM 1283 N N . GLY A 1 170 ? 17.149 1.444 -10.121 1.00 95.62 170 GLY A N 1
ATOM 1284 C CA . GLY A 1 170 ? 16.245 0.383 -9.706 1.00 95.62 170 GLY A CA 1
ATOM 1285 C C . GLY A 1 170 ? 15.264 0.866 -8.639 1.00 95.62 170 GLY A C 1
ATOM 1286 O O . GLY A 1 170 ? 15.595 1.729 -7.827 1.00 95.62 170 GLY A O 1
ATOM 1287 N N . TYR A 1 171 ? 14.062 0.298 -8.637 1.00 96.12 171 TYR A N 1
ATOM 1288 C CA . TYR A 1 171 ? 12.947 0.823 -7.844 1.00 96.12 171 TYR A CA 1
ATOM 1289 C C . TYR A 1 171 ? 12.086 -0.247 -7.157 1.00 96.12 171 TYR A C 1
ATOM 1291 O O . TYR A 1 171 ? 11.220 0.106 -6.361 1.00 96.12 171 TYR A O 1
ATOM 1299 N N . GLY A 1 172 ? 12.324 -1.539 -7.415 1.00 96.62 172 GLY A N 1
ATOM 1300 C CA . GLY A 1 172 ? 11.559 -2.620 -6.790 1.00 96.62 172 GLY A CA 1
ATOM 1301 C C . GLY A 1 172 ? 12.203 -3.238 -5.548 1.00 96.62 172 GLY A C 1
ATOM 1302 O O . GLY A 1 172 ? 13.410 -3.511 -5.501 1.00 96.62 172 GLY A O 1
ATOM 1303 N N . VAL A 1 173 ? 11.367 -3.524 -4.548 1.00 97.50 173 VAL A N 1
ATOM 1304 C CA . VAL A 1 173 ? 11.777 -4.182 -3.296 1.00 97.50 173 VAL A CA 1
ATOM 1305 C C . VAL A 1 173 ? 12.129 -5.655 -3.525 1.00 97.50 173 VAL A C 1
ATOM 1307 O O . VAL A 1 173 ? 13.204 -6.095 -3.113 1.00 97.50 173 VAL A O 1
ATOM 1310 N N . ALA A 1 174 ? 11.257 -6.406 -4.203 1.00 97.06 174 ALA A N 1
ATOM 1311 C CA . ALA A 1 174 ? 11.362 -7.841 -4.465 1.00 97.06 174 ALA A CA 1
ATOM 1312 C C . ALA A 1 174 ? 11.528 -8.111 -5.974 1.00 97.06 174 ALA A C 1
ATOM 1314 O O . ALA A 1 174 ? 10.616 -8.615 -6.640 1.00 97.06 174 ALA A O 1
ATOM 1315 N N . PRO A 1 175 ? 12.704 -7.792 -6.544 1.00 95.75 175 PRO A N 1
ATOM 1316 C CA . PRO A 1 175 ? 12.932 -7.787 -7.982 1.00 95.75 175 PRO A CA 1
ATOM 1317 C C . PRO A 1 175 ? 12.973 -9.180 -8.604 1.00 95.75 175 PRO A C 1
ATOM 1319 O O . PRO A 1 175 ? 13.351 -9.266 -9.756 1.00 95.75 175 PRO A O 1
ATOM 1322 N N . ALA A 1 176 ? 12.665 -10.276 -7.903 1.00 96.38 176 ALA A N 1
ATOM 1323 C CA . ALA A 1 176 ? 12.592 -11.648 -8.429 1.00 96.38 176 ALA A CA 1
ATOM 1324 C C . ALA A 1 176 ? 11.288 -12.379 -8.054 1.00 96.38 176 ALA A C 1
ATOM 1326 O O . ALA A 1 176 ? 11.165 -13.567 -8.340 1.00 96.38 176 ALA A O 1
ATOM 1327 N N . ALA A 1 177 ? 10.326 -11.682 -7.441 1.00 97.62 177 ALA A N 1
ATOM 1328 C CA . ALA A 1 177 ? 9.013 -12.241 -7.138 1.00 97.62 177 ALA A CA 1
ATOM 1329 C C . ALA A 1 177 ? 8.179 -12.540 -8.395 1.00 97.62 177 ALA A C 1
ATOM 1331 O O . ALA A 1 177 ? 8.271 -11.835 -9.408 1.00 97.62 177 ALA A O 1
ATOM 1332 N N . GLU A 1 178 ? 7.334 -13.565 -8.299 1.00 97.69 178 GLU A N 1
ATOM 1333 C CA . GLU A 1 178 ? 6.257 -13.829 -9.254 1.00 97.69 178 GLU A CA 1
ATOM 1334 C C . GLU A 1 178 ? 5.119 -12.834 -9.007 1.00 97.69 178 GLU A C 1
ATOM 1336 O O . GLU A 1 178 ? 4.668 -12.670 -7.870 1.00 97.69 178 GLU A O 1
ATOM 1341 N N . ILE A 1 179 ? 4.659 -12.166 -10.063 1.00 98.06 179 ILE A N 1
ATOM 1342 C CA . ILE A 1 179 ? 3.701 -11.062 -9.959 1.00 98.06 179 ILE A CA 1
ATOM 1343 C C . ILE A 1 179 ? 2.299 -11.582 -10.257 1.00 98.06 179 ILE A C 1
ATOM 1345 O O . ILE A 1 179 ? 2.074 -12.204 -11.293 1.00 98.06 179 ILE A O 1
ATOM 1349 N N . TYR A 1 180 ? 1.361 -11.287 -9.362 1.00 98.06 180 TYR A N 1
ATOM 1350 C CA . TYR A 1 180 ? -0.064 -11.541 -9.536 1.00 98.06 180 TYR A CA 1
ATOM 1351 C C . TYR A 1 180 ? -0.788 -10.192 -9.509 1.00 98.06 180 TYR A C 1
ATOM 1353 O O . TYR A 1 180 ? -0.834 -9.528 -8.477 1.00 98.06 180 TYR A O 1
ATOM 1361 N N . SER A 1 181 ? -1.319 -9.756 -10.646 1.00 97.50 181 SER A N 1
ATOM 1362 C CA . SER A 1 181 ? -2.124 -8.540 -10.747 1.00 97.50 181 SER A CA 1
ATOM 1363 C C . SER A 1 181 ? -3.602 -8.911 -10.744 1.00 97.50 181 SER A C 1
ATOM 1365 O O . SER A 1 181 ? -4.046 -9.681 -11.594 1.00 97.50 181 SER A O 1
ATOM 1367 N N . GLY A 1 182 ? -4.351 -8.381 -9.781 1.00 95.12 182 GLY A N 1
ATOM 1368 C CA . GLY A 1 182 ? -5.804 -8.477 -9.750 1.00 95.12 182 GLY A CA 1
ATOM 1369 C C . GLY A 1 182 ? -6.416 -7.101 -9.953 1.00 95.12 182 GLY A C 1
ATOM 1370 O O . GLY A 1 182 ? -6.325 -6.248 -9.072 1.00 95.12 182 GLY A O 1
ATOM 1371 N N . LYS A 1 183 ? -7.056 -6.861 -11.094 1.00 92.69 183 LYS A N 1
ATOM 1372 C CA . LYS A 1 183 ? -7.771 -5.605 -11.315 1.00 92.69 183 LYS A CA 1
ATOM 1373 C C . LYS A 1 183 ? -9.095 -5.622 -10.550 1.00 92.69 183 LYS A C 1
ATOM 1375 O O . LYS A 1 183 ? -9.967 -6.435 -10.837 1.00 92.69 183 LYS A O 1
ATOM 1380 N N . VAL A 1 184 ? -9.226 -4.728 -9.574 1.00 89.88 184 VAL A N 1
ATOM 1381 C CA . VAL A 1 184 ? -10.425 -4.523 -8.738 1.00 89.88 184 VAL A CA 1
ATOM 1382 C C . VAL A 1 184 ? -10.904 -3.065 -8.749 1.00 89.88 184 VAL A C 1
ATOM 1384 O O . VAL A 1 184 ? -11.966 -2.766 -8.203 1.00 89.88 184 VAL A O 1
ATOM 1387 N N . LEU A 1 185 ? -10.131 -2.164 -9.372 1.00 84.69 185 LEU A N 1
ATOM 1388 C CA . LEU A 1 185 ? -10.463 -0.753 -9.576 1.00 84.69 185 LEU A CA 1
ATOM 1389 C C . LEU A 1 185 ? -10.603 -0.418 -11.069 1.00 84.69 185 LEU A C 1
ATOM 1391 O O . LEU A 1 185 ? -9.800 -0.873 -11.890 1.00 84.69 185 LEU A O 1
ATOM 1395 N N . ASP A 1 186 ? -11.621 0.373 -11.413 1.00 80.50 186 ASP A N 1
ATOM 1396 C CA . ASP A 1 186 ? -11.904 0.813 -12.784 1.00 80.50 186 ASP A CA 1
ATOM 1397 C C . ASP A 1 186 ? -10.863 1.830 -13.296 1.00 80.50 186 ASP A C 1
ATOM 1399 O O . ASP A 1 186 ? -9.905 2.194 -12.607 1.00 80.50 186 ASP A O 1
ATOM 1403 N N . VAL A 1 187 ? -11.050 2.323 -14.522 1.00 78.81 187 VAL A N 1
ATOM 1404 C CA . VAL A 1 187 ? -10.152 3.306 -15.163 1.00 78.81 187 VAL A CA 1
ATOM 1405 C C . VAL A 1 187 ? -10.051 4.652 -14.430 1.00 78.81 187 VAL A C 1
ATOM 1407 O O . VAL A 1 187 ? -9.152 5.436 -14.714 1.00 78.81 187 VAL A O 1
ATOM 1410 N N . ASN A 1 188 ? -10.954 4.927 -13.486 1.00 76.75 188 ASN A N 1
ATOM 1411 C CA . ASN A 1 188 ? -10.950 6.121 -12.642 1.00 76.75 188 ASN A CA 1
ATOM 1412 C C . ASN A 1 188 ? -10.458 5.819 -11.214 1.00 76.75 188 ASN A C 1
ATOM 1414 O O . ASN A 1 188 ? -10.608 6.666 -10.330 1.00 76.75 188 ASN A O 1
ATOM 1418 N N . GLY A 1 189 ? -9.929 4.614 -10.966 1.00 65.94 189 GLY A N 1
ATOM 1419 C CA . GLY A 1 189 ? -9.464 4.181 -9.650 1.00 65.94 189 GLY A CA 1
ATOM 1420 C C . GLY A 1 189 ? -10.592 3.868 -8.665 1.00 65.94 189 GLY A C 1
ATOM 1421 O O . GLY A 1 189 ? -10.377 3.914 -7.454 1.00 65.94 189 GLY A O 1
ATOM 1422 N N . ARG A 1 190 ? -11.811 3.587 -9.144 1.00 69.38 190 ARG A N 1
ATOM 1423 C CA . ARG A 1 190 ? -12.981 3.342 -8.289 1.00 69.38 190 ARG A CA 1
ATOM 1424 C C . ARG A 1 190 ? -13.290 1.856 -8.190 1.00 69.38 190 ARG A C 1
ATOM 1426 O O . ARG A 1 190 ? -13.273 1.142 -9.186 1.00 69.38 190 ARG A O 1
ATOM 1433 N N . ALA A 1 191 ? -13.651 1.411 -6.991 1.00 63.16 191 ALA A N 1
ATOM 1434 C CA . ALA A 1 191 ? -14.252 0.099 -6.773 1.00 63.16 191 ALA A CA 1
ATOM 1435 C C . ALA A 1 191 ? -15.784 0.221 -6.769 1.00 63.16 191 ALA A C 1
ATOM 1437 O O . ALA A 1 191 ? -16.330 1.095 -6.090 1.00 63.16 191 ALA A O 1
ATOM 1438 N N . GLN A 1 192 ? -16.490 -0.696 -7.433 1.00 54.09 192 GLN A N 1
ATOM 1439 C CA . GLN A 1 192 ? -17.880 -1.010 -7.088 1.00 54.09 192 GLN A CA 1
ATOM 1440 C C . GLN A 1 192 ? -17.900 -2.318 -6.303 1.00 54.09 192 GLN A C 1
ATOM 1442 O O . GLN A 1 192 ? -17.763 -3.397 -6.869 1.00 54.09 192 GLN A O 1
ATOM 1447 N N . ILE A 1 193 ? -18.108 -2.231 -4.990 1.00 46.09 193 ILE A N 1
ATOM 1448 C CA . ILE A 1 193 ? -18.457 -3.410 -4.197 1.00 46.09 193 ILE A CA 1
ATOM 1449 C C . ILE A 1 193 ? -19.950 -3.648 -4.414 1.00 46.09 193 ILE A C 1
ATOM 1451 O O . ILE A 1 193 ? -20.781 -2.942 -3.840 1.00 46.09 193 ILE A O 1
ATOM 1455 N N . ARG A 1 194 ? -20.309 -4.623 -5.252 1.00 41.50 194 ARG A N 1
ATOM 1456 C CA . ARG A 1 194 ? -21.674 -5.156 -5.242 1.00 41.50 194 ARG A CA 1
ATOM 1457 C C . ARG A 1 194 ? -21.780 -6.122 -4.065 1.00 41.50 194 ARG A C 1
ATOM 1459 O O . ARG A 1 194 ? -21.057 -7.111 -4.012 1.00 41.50 194 ARG A O 1
ATOM 1466 N N . GLN A 1 195 ? -22.628 -5.792 -3.090 1.00 30.95 195 GLN A N 1
ATOM 1467 C CA . GLN A 1 195 ? -23.058 -6.757 -2.078 1.00 30.95 195 GLN A CA 1
ATOM 1468 C C . GLN A 1 195 ? -23.773 -7.907 -2.797 1.00 30.95 195 GLN A C 1
ATOM 1470 O O . GLN A 1 195 ? -24.675 -7.652 -3.598 1.00 30.95 195 GLN A O 1
ATOM 1475 N N . PHE A 1 196 ? -23.325 -9.134 -2.537 1.00 36.97 196 PHE A N 1
ATOM 1476 C CA . PHE A 1 196 ? -24.076 -10.348 -2.846 1.00 36.97 196 PHE A CA 1
ATOM 1477 C C . PHE A 1 196 ? -25.241 -10.509 -1.868 1.00 36.97 196 PHE A C 1
ATOM 1479 O O . PHE A 1 196 ? -25.065 -10.128 -0.686 1.00 36.97 196 PHE A O 1
#

InterPro domains:
  IPR000209 Peptidase S8/S53 domain [PF00082] (110-188)
  IPR015500 Peptidase S8, subtilisin-related [PR00723] (110-129)
  IPR015500 Peptidase S8, subtilisin-related [PR00723] (147-160)
  IPR023827 Peptidase S8, subtilisin, Asp-active site [PS00136] (115-126)
  IPR036852 Peptidase S8/S53 domain superfamily [G3DSA:3.40.50.200] (67-195)
  IPR036852 Peptidase S8/S53 domain superfamily [SSF52743] (95-190)
  IPR050131 Subtilisin-like serine protease [PTHR43806] (95-190)

Organism: NCBI:txid85336